Protein AF-A0A4P9ZN05-F1 (afdb_monomer_lite)

Sequence (310 aa):
MSIPVISGIVEKDIRKGYYGGVVQVVQHKINDGYYYDMNSQYPKAMLNDMPTGKPIFTTETNLDNIFGFVYAHITAPDDNILKVPILPYRNDNDTTISQPRAEENNDSAQRLIAKLILNSLYGKMGQNNIDDYTKIIGIDQLNEPSMKIHDTDILMTGDTRCLVKIESSENFDKSRSLQSSVSIAAAITGYARIAINKFKNISGNNYSVVLEKPLESKYVGKELGQMKLEYFVKEGIFIKPKLYYINNGDGMEIIKAKGVGKNGLTYNDFIKLLNGESVDIIKQMFIRNNRDGYVKTLGLEVLMNQLNLI

Radius of gyration: 23.55 Å; chains: 1; bounding box: 64×46×58 Å

Organism: NCBI:txid215637

Secondary structure (DSSP, 8-state):
-------SHHHHHHHHT--------S-SEEEEEEEEEETTHHHHHTTS----S---------GGG--S-------PPPTTT-SS--S----TT------------SSTTHHHHHHHHHHHHHHHHT-----EEEEEEEGGGGG-TTT---GGGEEEE-SSEEEEEEE--S---TTSS----HHHHHHHHHHHHHHHHHHHT-TT--SSSEESSPPPGGGBSSSTT-EEEEEEEEEEEEEETTEEEEE-SSS-EEEEETTT-TTS--HHHHHHHHTT--EEEEEEEEEE-TTTS-EEEEEEEEEE-SSS--

pLDDT: mean 73.26, std 16.12, range [26.55, 93.69]

Structure (mmCIF, N/CA/C/O backbone):
data_AF-A0A4P9ZN05-F1
#
_entry.id   AF-A0A4P9ZN05-F1
#
loop_
_atom_site.group_PDB
_atom_site.id
_atom_site.type_symbol
_atom_site.label_atom_id
_atom_site.label_alt_id
_atom_site.label_comp_id
_atom_site.label_asym_id
_atom_site.label_entity_id
_atom_site.label_seq_id
_atom_site.pdbx_PDB_ins_code
_atom_site.Cartn_x
_atom_site.Cartn_y
_atom_site.Cartn_z
_atom_site.occupancy
_atom_site.B_iso_or_equiv
_atom_site.auth_seq_id
_atom_site.auth_comp_id
_atom_site.auth_asym_id
_atom_site.auth_atom_id
_atom_site.pdbx_PDB_model_num
ATOM 1 N N . MET A 1 1 ? 16.226 -21.395 -15.892 1.00 51.78 1 MET A N 1
ATOM 2 C CA . MET A 1 1 ? 15.404 -20.505 -16.741 1.00 51.78 1 MET A CA 1
ATOM 3 C C . MET A 1 1 ? 15.948 -19.090 -16.579 1.00 51.78 1 MET A C 1
ATOM 5 O O . MET A 1 1 ? 16.157 -18.688 -15.445 1.00 51.78 1 MET A O 1
ATOM 9 N N . SER A 1 2 ? 16.280 -18.395 -17.670 1.00 65.12 2 SER A N 1
ATOM 10 C CA . SER A 1 2 ? 16.802 -17.015 -17.629 1.00 65.12 2 SER A CA 1
ATOM 11 C C . SER A 1 2 ? 15.635 -16.038 -17.767 1.00 65.12 2 SER A C 1
ATOM 13 O O . SER A 1 2 ? 14.782 -16.255 -18.630 1.00 65.12 2 SER A O 1
ATOM 15 N N . ILE A 1 3 ? 15.569 -14.999 -16.930 1.00 73.12 3 ILE A N 1
ATOM 16 C CA . ILE A 1 3 ? 14.522 -13.975 -17.024 1.00 73.12 3 ILE A CA 1
ATOM 17 C C . ILE A 1 3 ? 14.967 -12.972 -18.096 1.00 73.12 3 ILE A C 1
ATOM 19 O O . ILE A 1 3 ? 15.992 -12.310 -17.923 1.00 73.12 3 ILE A O 1
ATOM 23 N N . PRO A 1 4 ? 14.253 -12.852 -19.229 1.00 73.44 4 PRO A N 1
ATOM 24 C CA . PRO A 1 4 ? 14.669 -11.936 -20.277 1.00 73.44 4 PRO A CA 1
ATOM 25 C C . PRO A 1 4 ? 14.495 -10.488 -19.817 1.00 73.44 4 PRO A C 1
ATOM 27 O O . PRO A 1 4 ? 13.466 -10.122 -19.252 1.00 73.44 4 PRO A O 1
ATOM 30 N N . VAL A 1 5 ? 15.487 -9.650 -20.115 1.00 75.94 5 VAL A N 1
ATOM 31 C CA . VAL A 1 5 ? 15.383 -8.203 -19.912 1.00 75.94 5 VAL A CA 1
ATOM 32 C C . VAL A 1 5 ? 14.486 -7.628 -21.008 1.00 75.94 5 VAL A C 1
ATOM 34 O O . VAL A 1 5 ? 14.844 -7.637 -22.187 1.00 75.94 5 VAL A O 1
ATOM 37 N N . ILE A 1 6 ? 13.306 -7.144 -20.623 1.00 78.19 6 ILE A N 1
ATOM 38 C CA . ILE A 1 6 ? 12.369 -6.460 -21.524 1.00 78.19 6 ILE A CA 1
ATOM 39 C C . ILE A 1 6 ? 12.789 -4.988 -21.597 1.00 78.19 6 ILE A C 1
ATOM 41 O O . ILE A 1 6 ? 13.120 -4.383 -20.581 1.00 78.19 6 ILE A O 1
ATOM 45 N N . SER A 1 7 ? 12.816 -4.400 -22.794 1.00 77.44 7 SER A N 1
ATOM 46 C CA . SER A 1 7 ? 13.154 -2.981 -22.964 1.00 77.44 7 SER A CA 1
ATOM 47 C C . SER A 1 7 ? 12.420 -2.346 -24.146 1.00 77.44 7 SER A C 1
ATOM 49 O O . SER A 1 7 ? 11.759 -3.041 -24.917 1.00 77.44 7 SER A O 1
ATOM 51 N N . GLY A 1 8 ? 12.520 -1.022 -24.281 1.00 79.19 8 GLY A N 1
ATOM 52 C CA . GLY A 1 8 ? 11.874 -0.276 -25.361 1.00 79.19 8 GLY A CA 1
ATOM 53 C C . GLY A 1 8 ? 10.386 -0.036 -25.104 1.00 79.19 8 GLY A C 1
ATOM 54 O O . GLY A 1 8 ? 9.962 0.109 -23.961 1.00 79.19 8 GLY A O 1
ATOM 55 N N . ILE A 1 9 ? 9.596 0.031 -26.178 1.00 82.31 9 ILE A N 1
ATOM 56 C CA . ILE A 1 9 ? 8.168 0.385 -26.112 1.00 82.31 9 ILE A CA 1
ATOM 57 C C . ILE A 1 9 ? 7.354 -0.596 -25.259 1.00 82.31 9 ILE A C 1
ATOM 59 O O . ILE A 1 9 ? 6.536 -0.177 -24.451 1.00 82.31 9 ILE A O 1
ATOM 63 N N . VAL A 1 10 ? 7.664 -1.891 -25.360 1.00 84.38 10 VAL A N 1
ATOM 64 C CA . VAL A 1 10 ? 6.980 -2.962 -24.625 1.00 84.38 10 VAL A CA 1
ATOM 65 C C . VAL A 1 10 ? 7.149 -2.802 -23.118 1.00 84.38 10 VAL A C 1
ATOM 67 O O . VAL A 1 10 ? 6.201 -2.931 -22.354 1.00 84.38 10 VAL A O 1
ATOM 70 N N . GLU A 1 11 ? 8.373 -2.508 -22.686 1.00 84.44 11 GLU A N 1
ATOM 71 C CA . GLU A 1 11 ? 8.690 -2.278 -21.279 1.00 84.44 11 GLU A CA 1
ATOM 72 C C . GLU A 1 11 ? 7.938 -1.054 -20.748 1.00 84.44 11 GLU A C 1
ATOM 74 O O . GLU A 1 11 ? 7.296 -1.141 -19.701 1.00 84.44 11 GLU A O 1
ATOM 79 N N . LYS A 1 12 ? 7.945 0.044 -21.518 1.00 82.94 12 LYS A N 1
ATOM 80 C CA . LYS A 1 12 ? 7.224 1.277 -21.182 1.00 82.94 12 LYS A CA 1
ATOM 81 C C . LYS A 1 12 ? 5.722 1.036 -21.057 1.00 82.94 12 LYS A C 1
ATOM 83 O O . LYS A 1 12 ? 5.103 1.557 -20.134 1.00 82.94 12 LYS A O 1
ATOM 88 N N . ASP A 1 13 ? 5.141 0.236 -21.946 1.00 84.69 13 ASP A N 1
ATOM 89 C CA . ASP A 1 13 ? 3.719 -0.103 -21.912 1.00 84.69 13 ASP A CA 1
ATOM 90 C C . ASP A 1 13 ? 3.358 -0.957 -20.694 1.00 84.69 13 ASP A C 1
ATOM 92 O O . ASP A 1 13 ? 2.419 -0.629 -19.971 1.00 84.69 13 ASP A O 1
ATOM 96 N N . ILE A 1 14 ? 4.148 -1.989 -20.383 1.00 86.50 14 ILE A N 1
ATOM 97 C CA . ILE A 1 14 ? 3.942 -2.806 -19.176 1.00 86.50 14 ILE A CA 1
ATOM 98 C C . ILE A 1 14 ? 4.098 -1.952 -17.910 1.00 86.50 14 ILE A C 1
ATOM 100 O O . ILE A 1 14 ? 3.323 -2.086 -16.960 1.00 86.50 14 ILE A O 1
ATOM 104 N N . ARG A 1 15 ? 5.057 -1.019 -17.900 1.00 85.25 15 ARG A N 1
ATOM 105 C CA . ARG A 1 15 ? 5.295 -0.104 -16.776 1.00 85.25 15 ARG A CA 1
ATOM 106 C C . ARG A 1 15 ? 4.115 0.831 -16.502 1.00 85.25 15 ARG A C 1
ATOM 108 O O . ARG A 1 15 ? 3.901 1.185 -15.341 1.00 85.25 15 ARG A O 1
ATOM 115 N N . LYS A 1 16 ? 3.298 1.175 -17.506 1.00 81.38 16 LYS A N 1
ATOM 116 C CA . LYS A 1 16 ? 2.038 1.914 -17.281 1.00 81.38 16 LYS A CA 1
ATOM 117 C C . LYS A 1 16 ? 1.096 1.139 -16.356 1.00 81.38 16 LYS A C 1
ATOM 119 O O . LYS A 1 16 ? 0.474 1.747 -15.495 1.00 81.38 16 LYS A O 1
ATOM 124 N N . GLY A 1 17 ? 1.066 -0.190 -16.474 1.00 79.19 17 GLY A N 1
ATOM 125 C CA . GLY A 1 17 ? 0.315 -1.095 -15.598 1.00 79.19 17 GLY A CA 1
ATOM 126 C C . GLY A 1 17 ? 1.000 -1.422 -14.263 1.00 79.19 17 GLY A C 1
ATOM 127 O O . GLY A 1 17 ? 0.407 -2.086 -13.409 1.00 79.19 17 GLY A O 1
ATOM 128 N N . TYR A 1 18 ? 2.245 -0.980 -14.049 1.00 85.19 18 TYR A N 1
ATOM 129 C CA . TYR A 1 18 ? 2.964 -1.228 -12.804 1.00 85.19 18 TYR A CA 1
ATOM 130 C C . TYR A 1 18 ? 2.577 -0.209 -11.730 1.00 85.19 18 TYR A C 1
ATOM 132 O O . TYR A 1 18 ? 3.084 0.915 -11.686 1.00 85.19 18 TYR A O 1
ATOM 140 N N . TYR A 1 19 ? 1.710 -0.642 -10.817 1.00 78.19 19 TYR A N 1
ATOM 141 C CA . TYR A 1 19 ? 1.290 0.119 -9.640 1.00 78.19 19 TYR A CA 1
ATOM 142 C C . TYR A 1 19 ? 1.737 -0.565 -8.349 1.00 78.19 19 TYR A C 1
ATOM 144 O O . TYR A 1 19 ? 1.856 -1.789 -8.295 1.00 78.19 19 TYR A O 1
ATOM 152 N N . GLY A 1 20 ? 1.936 0.217 -7.289 1.00 75.75 20 GLY A N 1
ATOM 153 C CA . GLY A 1 20 ? 2.201 -0.302 -5.947 1.00 75.75 20 GLY A CA 1
ATOM 154 C C . GLY A 1 20 ? 0.950 -0.845 -5.244 1.00 75.75 20 GLY A C 1
ATOM 155 O O . GLY A 1 20 ? -0.089 -1.111 -5.857 1.00 75.75 20 GLY A O 1
ATOM 156 N N . GLY A 1 21 ? 1.046 -1.006 -3.924 1.00 71.19 21 GLY A N 1
ATOM 157 C CA . GLY A 1 21 ? -0.121 -1.263 -3.082 1.00 71.19 21 GLY A CA 1
ATOM 158 C C . GLY A 1 21 ? -1.084 -0.070 -3.076 1.00 71.19 21 GLY A C 1
ATOM 159 O O . GLY A 1 21 ? -0.651 1.078 -3.107 1.00 71.19 21 GLY A O 1
ATOM 160 N N . VAL A 1 22 ? -2.388 -0.345 -3.015 1.00 67.12 22 VAL A N 1
ATOM 161 C CA . VAL A 1 22 ? -3.433 0.686 -2.911 1.00 67.12 22 VAL A CA 1
ATOM 162 C C . VAL A 1 22 ? -3.836 0.841 -1.451 1.00 67.12 22 VAL A C 1
ATOM 164 O O . VAL A 1 22 ? -4.342 -0.099 -0.824 1.00 6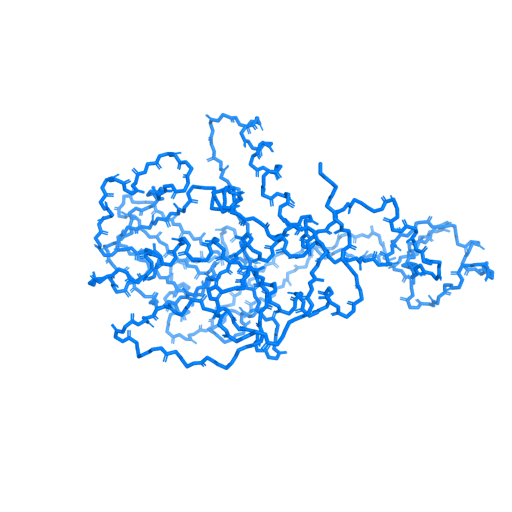7.12 22 VAL A O 1
ATOM 167 N N . VAL A 1 23 ? -3.622 2.041 -0.916 1.00 66.56 23 VAL A N 1
ATOM 168 C CA . VAL A 1 23 ? -4.063 2.431 0.424 1.00 66.56 23 VAL A CA 1
ATOM 169 C C . VAL A 1 23 ? -4.998 3.620 0.277 1.00 66.56 2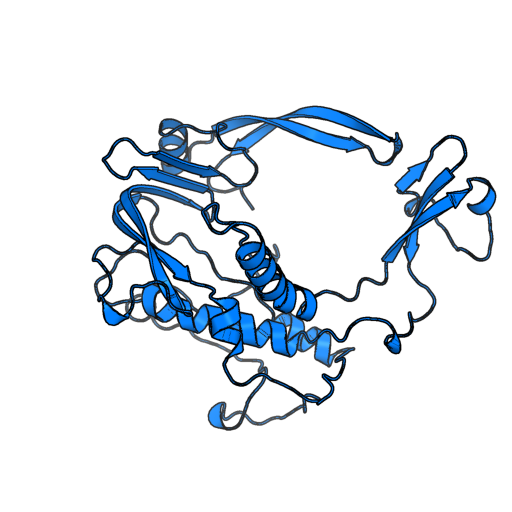3 VAL A C 1
ATOM 171 O O . VAL A 1 23 ? -4.587 4.668 -0.205 1.00 66.56 23 VAL A O 1
ATOM 174 N N . GLN A 1 24 ? -6.241 3.444 0.711 1.00 65.25 24 GLN A N 1
ATOM 175 C CA . GLN A 1 24 ? -7.275 4.469 0.685 1.00 65.25 24 GLN A CA 1
ATOM 176 C C . GLN A 1 24 ? -7.928 4.534 2.062 1.00 65.25 24 GLN A C 1
ATOM 178 O O . GLN A 1 24 ? -8.166 3.499 2.694 1.00 65.25 24 GLN A O 1
ATOM 183 N N . VAL A 1 25 ? -8.201 5.754 2.517 1.00 67.94 25 VAL A N 1
ATOM 184 C CA . VAL A 1 25 ? -9.042 5.998 3.687 1.00 67.94 25 VAL A CA 1
ATOM 185 C C . VAL A 1 25 ? -10.471 6.116 3.182 1.00 67.94 25 VAL A C 1
ATOM 187 O O . VAL A 1 25 ? -10.774 7.006 2.400 1.00 67.94 25 VAL A O 1
ATOM 190 N N . VAL A 1 26 ? -11.306 5.156 3.571 1.00 64.56 26 VAL A N 1
ATOM 191 C CA . VAL A 1 26 ? -12.734 5.112 3.206 1.00 64.56 26 VAL A CA 1
ATOM 192 C C . VAL A 1 26 ? -13.590 5.675 4.336 1.00 64.56 26 VAL A C 1
ATOM 194 O O . VAL A 1 26 ? -14.647 6.238 4.094 1.00 64.56 26 VAL A O 1
ATOM 197 N N . GLN A 1 27 ? -13.106 5.552 5.573 1.00 73.00 27 GLN A N 1
ATOM 198 C CA . GLN A 1 27 ? -13.762 6.067 6.760 1.00 73.00 27 GLN A CA 1
ATOM 199 C C . GLN A 1 27 ? -12.749 6.814 7.622 1.00 73.00 27 GLN A C 1
ATOM 201 O O . GLN A 1 27 ? -11.673 6.287 7.910 1.00 73.00 27 GLN A O 1
ATOM 206 N N . HIS A 1 28 ? -13.121 8.018 8.057 1.00 80.56 28 HIS A N 1
ATOM 207 C CA . HIS A 1 28 ? -12.246 8.890 8.836 1.00 80.56 28 HIS A CA 1
ATOM 208 C C . HIS A 1 28 ? -12.328 8.677 10.349 1.00 80.56 28 HIS A C 1
ATOM 210 O O . HIS A 1 28 ? -11.356 8.957 11.046 1.00 80.56 28 HIS A O 1
ATOM 216 N N . LYS A 1 29 ? -13.449 8.157 10.862 1.00 86.81 29 LYS A N 1
ATOM 217 C CA . LYS A 1 29 ? -13.614 7.817 12.279 1.00 86.81 29 LYS A CA 1
ATOM 218 C C . LYS A 1 29 ? -14.146 6.402 12.442 1.00 86.81 29 LYS A C 1
ATOM 220 O O . LYS A 1 29 ? -15.110 6.027 11.777 1.00 86.81 29 LYS A O 1
ATOM 225 N N . ILE A 1 30 ? -13.510 5.647 13.329 1.00 87.19 30 ILE A N 1
ATOM 226 C CA . ILE A 1 30 ? -13.850 4.263 13.648 1.00 87.19 30 ILE A CA 1
ATOM 227 C C . ILE A 1 30 ? -13.905 4.121 15.165 1.00 87.19 30 ILE A C 1
ATOM 229 O O . ILE A 1 30 ? -12.992 4.572 15.851 1.00 87.19 30 ILE A O 1
ATOM 233 N N . ASN A 1 31 ? -14.951 3.472 15.668 1.00 88.44 31 ASN A N 1
ATOM 234 C CA . ASN A 1 31 ? -15.049 3.056 17.063 1.00 88.44 31 ASN A CA 1
ATOM 235 C C . ASN A 1 31 ? -15.220 1.538 17.092 1.00 88.44 31 ASN A C 1
ATOM 237 O O . ASN A 1 31 ? -15.947 1.011 16.251 1.00 88.44 31 ASN A O 1
ATOM 241 N N . ASP A 1 32 ? -14.564 0.876 18.043 1.00 90.38 32 ASP A N 1
ATOM 242 C CA . ASP A 1 32 ? -14.639 -0.575 18.256 1.00 90.38 32 ASP A CA 1
ATOM 243 C C . ASP A 1 32 ? -14.406 -1.399 16.972 1.00 90.38 32 ASP A C 1
ATOM 245 O O . ASP A 1 32 ? -15.326 -1.935 16.358 1.00 90.38 32 ASP A O 1
ATOM 249 N N . GLY A 1 33 ? -13.142 -1.505 16.558 1.00 89.81 33 GLY A N 1
ATOM 250 C CA . GLY A 1 33 ? -12.746 -2.250 15.367 1.00 89.81 33 GLY A CA 1
ATOM 251 C C . GLY A 1 33 ? -11.467 -3.067 15.528 1.00 89.81 33 GLY A C 1
ATOM 252 O O . GLY A 1 33 ? -10.736 -2.969 16.511 1.00 89.81 33 GLY A O 1
ATOM 253 N N . TYR A 1 34 ? -11.173 -3.873 14.515 1.00 89.69 34 TYR A N 1
ATOM 254 C CA . TYR A 1 34 ? -10.043 -4.796 14.480 1.00 89.69 34 TYR A CA 1
ATOM 255 C C . TYR A 1 34 ? -9.124 -4.436 13.314 1.00 89.69 34 TYR A C 1
ATOM 257 O O . TYR A 1 34 ? -9.499 -4.590 12.152 1.00 89.69 34 TYR A O 1
ATOM 265 N N . TYR A 1 35 ? -7.926 -3.928 13.601 1.00 88.19 35 TYR A N 1
ATOM 266 C CA . TYR A 1 35 ? -6.954 -3.561 12.573 1.00 88.19 35 TYR A CA 1
ATOM 267 C C . TYR A 1 35 ? -6.073 -4.757 12.226 1.00 88.19 35 TYR A C 1
ATOM 269 O O . TYR A 1 35 ? -5.328 -5.251 13.076 1.00 88.19 35 TYR A O 1
ATOM 277 N N . TYR A 1 36 ? -6.139 -5.198 10.971 1.00 87.62 36 TYR A N 1
ATOM 278 C CA . TYR A 1 36 ? -5.348 -6.321 10.482 1.00 87.62 36 TYR A CA 1
ATOM 279 C C . TYR A 1 36 ? -4.295 -5.883 9.463 1.00 87.62 36 TYR A C 1
ATOM 281 O O . TYR A 1 36 ? -4.532 -4.992 8.646 1.00 87.62 36 TYR A O 1
ATOM 289 N N . ASP A 1 37 ? -3.158 -6.575 9.465 1.00 85.31 37 ASP A N 1
ATOM 290 C CA . ASP A 1 37 ? -2.160 -6.521 8.395 1.00 85.31 37 ASP A CA 1
ATOM 291 C C . ASP A 1 37 ? -1.920 -7.921 7.817 1.00 85.31 37 ASP A C 1
ATOM 293 O O . ASP A 1 37 ? -2.096 -8.928 8.501 1.00 85.31 37 ASP A O 1
ATOM 297 N N . MET A 1 38 ? -1.546 -8.011 6.543 1.00 86.31 38 MET A N 1
ATOM 298 C CA . MET A 1 38 ? -1.304 -9.303 5.900 1.00 86.31 38 MET A CA 1
ATOM 299 C C . MET A 1 38 ? 0.158 -9.718 6.060 1.00 86.31 38 MET A C 1
ATOM 301 O O . MET A 1 38 ? 1.073 -9.020 5.615 1.00 86.31 38 MET A O 1
ATOM 305 N N . ASN A 1 39 ? 0.386 -10.913 6.603 1.00 84.38 39 ASN A N 1
ATOM 306 C CA . ASN A 1 39 ? 1.730 -11.454 6.762 1.00 84.38 39 ASN A CA 1
ATOM 307 C C . ASN A 1 39 ? 2.389 -11.688 5.399 1.00 84.38 39 ASN A C 1
ATOM 309 O O . ASN A 1 39 ? 2.001 -12.592 4.656 1.00 84.38 39 ASN A O 1
ATOM 313 N N . SER A 1 40 ? 3.438 -10.914 5.103 1.00 80.94 40 SER A N 1
ATOM 314 C CA . SER A 1 40 ? 4.291 -11.100 3.922 1.00 80.94 40 SER A CA 1
ATOM 315 C C . SER A 1 40 ? 3.485 -11.185 2.615 1.00 80.94 40 SER A C 1
ATOM 317 O O . SER A 1 40 ? 3.619 -12.125 1.830 1.00 80.94 40 SER A O 1
ATOM 319 N N . GLN A 1 41 ? 2.660 -10.164 2.373 1.00 85.94 41 GLN A N 1
ATOM 320 C CA . GLN A 1 41 ? 1.774 -10.055 1.211 1.00 85.94 41 GLN A CA 1
ATOM 321 C C . GLN A 1 41 ? 2.480 -10.286 -0.142 1.00 85.94 41 GLN A C 1
ATOM 323 O O . GLN A 1 41 ? 2.003 -11.084 -0.948 1.00 85.94 41 GLN A O 1
ATOM 328 N N . TYR A 1 42 ? 3.613 -9.622 -0.409 1.00 87.12 42 TYR A N 1
ATOM 329 C CA . TYR A 1 42 ? 4.322 -9.789 -1.687 1.00 87.12 42 TYR A CA 1
ATOM 330 C C . TYR A 1 42 ? 4.959 -11.178 -1.842 1.00 87.12 42 TYR A C 1
ATOM 332 O O . TYR A 1 42 ? 4.785 -11.779 -2.899 1.00 87.12 42 TYR A O 1
ATOM 340 N N . PRO A 1 43 ? 5.609 -11.758 -0.815 1.00 86.94 43 PRO A N 1
ATOM 341 C CA . PRO A 1 43 ? 6.050 -13.152 -0.886 1.00 86.94 43 PRO A CA 1
ATOM 342 C C . PRO A 1 43 ? 4.915 -14.151 -1.112 1.00 86.94 43 PRO A C 1
ATOM 344 O O . PRO A 1 43 ? 5.087 -15.096 -1.873 1.00 86.94 43 PRO A O 1
ATOM 347 N N . LYS A 1 44 ? 3.731 -13.933 -0.521 1.00 89.50 44 LYS A N 1
ATOM 348 C CA . LYS A 1 44 ? 2.553 -14.760 -0.823 1.00 89.50 44 LYS A CA 1
ATOM 349 C C . LYS A 1 44 ? 2.147 -14.629 -2.292 1.00 89.50 44 LYS A C 1
ATOM 351 O O . LYS A 1 44 ? 1.822 -15.630 -2.921 1.00 89.50 44 LYS A O 1
ATOM 356 N N . ALA A 1 45 ? 2.177 -13.411 -2.832 1.00 90.12 45 ALA A N 1
ATOM 357 C CA . ALA A 1 45 ? 1.872 -13.142 -4.233 1.00 90.12 45 ALA A CA 1
ATOM 358 C C . ALA A 1 45 ? 2.859 -13.824 -5.196 1.00 90.12 45 ALA A C 1
ATOM 360 O O . ALA A 1 45 ? 2.426 -14.319 -6.232 1.00 90.12 45 ALA A O 1
ATOM 361 N N . MET A 1 46 ? 4.142 -13.918 -4.832 1.00 89.62 46 MET A N 1
ATOM 362 C CA . MET A 1 46 ? 5.185 -14.590 -5.622 1.00 89.62 46 MET A CA 1
ATOM 363 C C . MET A 1 46 ? 4.954 -16.096 -5.832 1.00 89.62 46 MET A C 1
ATOM 365 O O . MET A 1 46 ? 5.615 -16.679 -6.682 1.00 89.62 46 MET A O 1
ATOM 369 N N . LEU A 1 47 ? 4.045 -16.726 -5.077 1.00 91.06 47 LEU A N 1
ATOM 370 C CA . LEU A 1 47 ? 3.698 -18.144 -5.242 1.00 91.06 47 LEU A CA 1
ATOM 371 C C . LEU A 1 47 ? 2.703 -18.409 -6.384 1.00 91.06 47 LEU A C 1
ATOM 373 O O . LEU A 1 47 ? 2.422 -19.569 -6.668 1.00 91.06 47 LEU A O 1
ATOM 377 N N . ASN A 1 48 ? 2.133 -17.363 -6.987 1.00 92.75 48 ASN A N 1
ATOM 378 C CA . ASN A 1 48 ? 1.271 -17.502 -8.162 1.00 92.75 48 ASN A CA 1
ATOM 379 C C . ASN A 1 48 ? 2.116 -17.633 -9.432 1.00 92.75 48 ASN A C 1
ATOM 381 O O . ASN A 1 48 ? 3.306 -17.307 -9.432 1.00 92.75 48 ASN A O 1
AT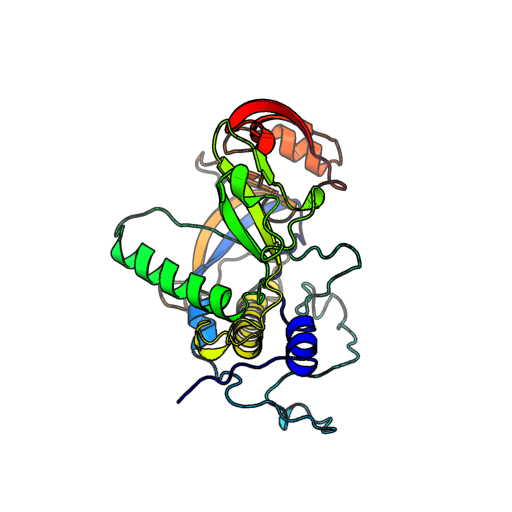OM 385 N N . ASP A 1 49 ? 1.470 -18.034 -10.525 1.00 92.56 49 ASP A N 1
ATOM 386 C CA . ASP A 1 49 ? 2.079 -17.990 -11.849 1.00 92.56 49 ASP A CA 1
ATOM 387 C C . ASP A 1 49 ? 2.589 -16.578 -12.152 1.00 92.56 49 ASP A C 1
ATOM 389 O O . ASP A 1 49 ? 1.961 -15.575 -11.812 1.00 92.56 49 ASP A O 1
ATOM 393 N N . MET A 1 50 ? 3.765 -16.488 -12.770 1.00 90.50 50 MET A N 1
ATOM 394 C CA . MET A 1 50 ? 4.417 -15.216 -13.077 1.00 90.50 50 MET A CA 1
ATOM 395 C C . MET A 1 50 ? 4.601 -15.074 -14.585 1.00 90.50 50 MET A C 1
ATOM 397 O O . MET A 1 50 ? 4.993 -16.046 -15.238 1.00 90.50 50 MET A O 1
ATOM 401 N N . PRO A 1 51 ? 4.390 -13.873 -15.155 1.00 88.75 51 PRO A N 1
ATOM 402 C CA . PRO A 1 51 ? 4.655 -13.629 -16.563 1.00 88.75 51 PRO A CA 1
ATOM 403 C C . PRO A 1 51 ? 6.168 -13.682 -16.795 1.00 88.75 51 PRO A C 1
ATOM 405 O O . PRO A 1 51 ? 6.908 -12.738 -16.503 1.00 88.75 51 PRO A O 1
ATOM 408 N N . THR A 1 52 ? 6.628 -14.825 -17.290 1.00 84.31 52 THR A N 1
ATOM 409 C CA . THR A 1 52 ? 8.021 -15.070 -17.669 1.00 84.31 52 THR A CA 1
ATOM 410 C C . THR A 1 52 ? 8.136 -15.181 -19.187 1.00 84.31 52 THR A C 1
ATOM 412 O O . THR A 1 52 ? 7.148 -15.375 -19.891 1.00 84.31 52 THR A O 1
ATOM 415 N N . GLY A 1 53 ? 9.353 -15.039 -19.713 1.00 83.81 53 GLY A N 1
ATOM 416 C CA . GLY A 1 53 ? 9.589 -15.079 -21.156 1.00 83.81 53 GLY A CA 1
ATOM 417 C C . GLY A 1 53 ? 9.394 -13.729 -21.851 1.00 83.81 53 GLY A C 1
ATOM 418 O O . GLY A 1 53 ? 9.274 -12.681 -21.213 1.00 83.81 53 GLY A O 1
ATOM 419 N N . LYS A 1 54 ? 9.469 -13.747 -23.186 1.00 84.12 54 LYS A N 1
ATOM 420 C CA . LYS A 1 54 ? 9.306 -12.545 -24.010 1.00 84.12 54 LYS A CA 1
ATOM 421 C C . LYS A 1 54 ? 7.811 -12.320 -24.272 1.00 84.12 54 LYS A C 1
ATOM 423 O O . LYS A 1 54 ? 7.173 -13.238 -24.781 1.00 84.12 54 LYS A O 1
ATOM 428 N N . PRO A 1 55 ? 7.259 -11.138 -23.956 1.00 87.44 55 PRO A N 1
ATOM 429 C CA . PRO A 1 55 ? 5.862 -10.825 -24.246 1.00 87.44 55 PRO A CA 1
ATOM 430 C C . PRO A 1 55 ? 5.601 -10.818 -25.757 1.00 87.44 55 PRO A C 1
ATOM 432 O O . PRO A 1 55 ? 6.462 -10.418 -26.544 1.00 87.44 55 PRO A O 1
ATOM 435 N N . ILE A 1 56 ? 4.399 -11.241 -26.141 1.00 89.31 56 ILE A N 1
ATOM 436 C CA . ILE A 1 56 ? 3.920 -11.272 -27.525 1.00 89.31 56 ILE A CA 1
ATOM 437 C C . ILE A 1 56 ? 2.709 -10.347 -27.607 1.00 89.31 56 ILE A C 1
ATOM 439 O O . ILE A 1 56 ? 1.801 -10.441 -26.782 1.00 89.31 56 ILE A O 1
ATOM 443 N N . PHE A 1 57 ? 2.698 -9.450 -28.591 1.00 90.19 57 PHE A N 1
ATOM 444 C CA . PHE A 1 57 ? 1.518 -8.639 -28.870 1.00 90.19 57 PHE A CA 1
ATOM 445 C C . PHE A 1 57 ? 0.419 -9.515 -29.463 1.00 90.19 57 PHE A C 1
ATOM 447 O O . PHE A 1 57 ? 0.665 -10.297 -30.379 1.00 90.19 57 PHE A O 1
ATOM 454 N N . THR A 1 58 ? -0.793 -9.355 -28.952 1.00 89.69 58 THR A N 1
ATOM 455 C CA . THR A 1 58 ? -1.975 -10.071 -29.422 1.00 89.69 58 THR A CA 1
ATOM 456 C C . THR A 1 58 ? -3.143 -9.104 -29.550 1.00 89.69 58 THR A C 1
ATOM 458 O O . THR A 1 58 ? -3.212 -8.104 -28.837 1.00 89.69 58 THR A O 1
ATOM 461 N N . THR A 1 59 ? -4.050 -9.408 -30.473 1.00 91.88 59 THR A N 1
ATOM 462 C CA . THR A 1 59 ? -5.360 -8.756 -30.606 1.00 91.88 59 THR A CA 1
ATOM 463 C C . THR A 1 59 ? -6.474 -9.590 -29.977 1.00 91.88 59 THR A C 1
ATOM 465 O O . THR A 1 59 ? -7.645 -9.285 -30.183 1.00 91.88 59 THR A O 1
ATOM 468 N N . GLU A 1 60 ? -6.126 -10.670 -29.271 1.00 93.69 60 GLU A N 1
ATOM 469 C CA . GLU A 1 60 ? -7.073 -11.453 -28.480 1.00 93.69 60 GLU A CA 1
ATOM 470 C C . GLU A 1 60 ? -7.794 -10.537 -27.487 1.00 93.69 60 GLU A C 1
ATOM 472 O O . GLU A 1 60 ? -7.185 -9.677 -26.848 1.00 93.69 60 GLU A O 1
ATOM 477 N N . THR A 1 61 ? -9.104 -10.713 -27.384 1.00 90.44 61 THR A N 1
ATOM 478 C CA . THR A 1 61 ? -9.979 -9.929 -26.507 1.00 90.44 61 THR A CA 1
ATOM 479 C C . THR A 1 61 ? -10.574 -10.782 -25.396 1.00 90.44 61 THR A C 1
ATOM 481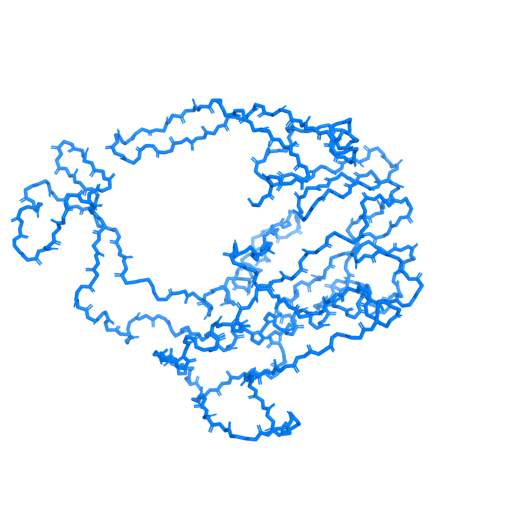 O O . THR A 1 61 ? -11.026 -10.237 -24.387 1.00 90.44 61 THR A O 1
ATOM 484 N N . ASN A 1 62 ? -10.540 -12.110 -25.532 1.00 91.12 62 ASN A N 1
ATOM 485 C CA . ASN A 1 62 ? -10.915 -13.020 -24.469 1.00 91.12 62 ASN A CA 1
ATOM 486 C C . ASN A 1 62 ? -9.812 -13.080 -23.400 1.00 91.12 62 ASN A C 1
ATOM 488 O O . ASN A 1 62 ? -8.733 -13.628 -23.624 1.00 91.12 62 ASN A O 1
ATOM 492 N N . LEU A 1 63 ? -10.107 -12.538 -22.216 1.00 87.94 63 LEU A N 1
ATOM 493 C CA . LEU A 1 63 ? -9.169 -12.480 -21.095 1.00 87.94 63 LEU A CA 1
ATOM 494 C C . LEU A 1 63 ? -8.764 -13.865 -20.573 1.00 87.94 63 LEU A C 1
ATOM 496 O O . LEU A 1 63 ? -7.645 -14.003 -20.089 1.00 87.94 63 LEU A O 1
ATOM 500 N N . ASP A 1 64 ? -9.610 -14.890 -20.720 1.00 91.38 64 ASP A N 1
ATOM 501 C CA . ASP A 1 64 ? -9.288 -16.259 -20.286 1.00 91.38 64 ASP A CA 1
ATOM 502 C C . ASP A 1 64 ? -8.150 -16.878 -21.115 1.00 91.38 64 ASP A C 1
ATOM 504 O O . ASP A 1 64 ? -7.446 -17.776 -20.654 1.00 91.38 64 ASP A O 1
ATOM 508 N N . ASN A 1 65 ? -7.925 -16.359 -22.326 1.00 91.12 65 ASN A N 1
ATOM 509 C CA . ASN A 1 65 ? -6.838 -16.770 -23.212 1.00 91.12 65 ASN A CA 1
ATOM 510 C C . ASN A 1 65 ? -5.551 -15.953 -22.990 1.00 91.12 65 ASN A C 1
ATOM 512 O O . ASN A 1 65 ? -4.544 -16.196 -23.659 1.00 91.12 65 ASN A O 1
ATOM 516 N N . ILE A 1 66 ? -5.569 -14.961 -22.090 1.00 89.88 66 ILE A N 1
ATOM 517 C CA . ILE A 1 66 ? -4.477 -14.001 -21.915 1.00 89.88 66 ILE A CA 1
ATOM 518 C C . ILE A 1 66 ? -3.903 -14.103 -20.508 1.00 89.88 66 ILE A C 1
ATOM 520 O O . ILE A 1 66 ? -4.542 -13.777 -19.513 1.00 89.88 66 ILE A O 1
ATOM 524 N N . PHE A 1 67 ? -2.614 -14.423 -20.440 1.00 90.00 67 PHE A N 1
ATOM 525 C CA . PHE A 1 67 ? -1.823 -14.248 -19.231 1.00 90.00 67 PHE A CA 1
ATOM 526 C C . PHE A 1 67 ? -0.793 -13.134 -19.437 1.00 90.00 67 PHE A C 1
ATOM 528 O O . PHE A 1 67 ? 0.312 -13.363 -19.932 1.00 90.00 67 PHE A O 1
ATOM 535 N N . GLY A 1 68 ? -1.174 -11.896 -19.114 1.00 87.56 68 GLY A N 1
ATOM 536 C CA . GLY A 1 68 ? -0.331 -10.735 -19.386 1.00 87.56 68 GLY A CA 1
ATOM 537 C C . GLY A 1 68 ? -0.991 -9.391 -19.095 1.00 87.56 68 GLY A C 1
ATOM 538 O O . GLY A 1 68 ? -1.748 -9.240 -18.139 1.00 87.56 68 GLY A O 1
ATOM 539 N N . PHE A 1 69 ? -0.657 -8.399 -19.918 1.00 87.44 69 PHE A N 1
ATOM 540 C CA . PHE A 1 69 ? -1.086 -7.011 -19.767 1.00 87.44 69 PHE A CA 1
ATOM 541 C C . PHE A 1 69 ? -1.991 -6.631 -20.928 1.00 87.44 69 PHE A C 1
ATOM 543 O O . PHE A 1 69 ? -1.665 -6.917 -22.079 1.00 87.44 69 PHE A O 1
ATOM 550 N N . VAL A 1 70 ? -3.098 -5.962 -20.622 1.00 88.94 70 VAL A N 1
ATOM 551 C CA . VAL A 1 70 ? -4.067 -5.505 -21.618 1.00 88.94 70 VAL A CA 1
ATOM 552 C C . VAL A 1 70 ? -4.422 -4.049 -21.375 1.00 88.94 70 VAL A C 1
ATOM 554 O O . VAL A 1 70 ? -4.440 -3.574 -20.237 1.00 88.94 70 VAL A O 1
ATOM 557 N N . TYR A 1 71 ? -4.737 -3.351 -22.458 1.00 83.62 71 TYR A N 1
ATOM 558 C CA . TYR A 1 71 ? -5.467 -2.096 -22.386 1.00 83.62 71 TYR A CA 1
ATOM 559 C C . TYR A 1 71 ? -6.958 -2.418 -22.365 1.00 83.62 71 TYR A C 1
ATOM 561 O O . TYR A 1 71 ? -7.433 -3.192 -23.193 1.00 83.62 71 TYR A O 1
ATOM 569 N N . ALA A 1 72 ? -7.690 -1.841 -21.416 1.00 79.31 72 ALA A N 1
ATOM 570 C CA . ALA A 1 72 ? -9.114 -2.092 -21.260 1.00 79.31 72 ALA A CA 1
ATOM 571 C C . ALA A 1 72 ? -9.855 -0.812 -20.876 1.00 79.31 72 ALA A C 1
ATOM 573 O O . ALA A 1 72 ? -9.368 -0.014 -20.073 1.00 79.31 72 ALA A O 1
ATOM 574 N N . HIS A 1 73 ? -11.059 -0.655 -21.421 1.00 77.12 73 HIS A N 1
ATOM 575 C CA . HIS A 1 73 ? -12.051 0.271 -20.891 1.00 77.12 73 HIS A CA 1
ATOM 576 C C . HIS A 1 73 ? -12.846 -0.460 -19.814 1.00 77.12 73 HIS A C 1
ATOM 578 O O . HIS A 1 73 ? -13.384 -1.537 -20.063 1.00 77.12 73 HIS A O 1
ATOM 584 N N . ILE A 1 74 ? -12.878 0.102 -18.610 1.00 75.31 74 ILE A N 1
ATOM 585 C CA . ILE A 1 74 ? -13.464 -0.548 -17.439 1.00 75.31 74 ILE A CA 1
ATOM 586 C C . ILE A 1 74 ? -14.550 0.355 -16.871 1.00 75.31 74 ILE A C 1
ATOM 588 O O . ILE A 1 74 ? -14.334 1.549 -16.670 1.00 75.31 74 ILE A O 1
ATOM 592 N N . THR A 1 75 ? -15.696 -0.242 -16.563 1.00 74.75 75 THR A N 1
ATOM 593 C CA . THR A 1 75 ? -16.760 0.387 -15.783 1.00 74.75 75 THR A CA 1
ATOM 594 C C . THR A 1 75 ? -16.782 -0.272 -14.411 1.00 74.75 75 THR A C 1
ATOM 596 O O . THR A 1 75 ? -16.889 -1.495 -14.311 1.00 74.75 75 THR A O 1
ATOM 599 N N . ALA A 1 76 ? -16.620 0.524 -13.354 1.00 72.50 76 ALA A N 1
ATOM 600 C CA . ALA A 1 76 ? -16.704 0.014 -11.992 1.00 72.50 76 ALA A CA 1
ATOM 601 C C . ALA A 1 76 ? -18.164 -0.353 -11.654 1.00 72.50 76 ALA A C 1
ATOM 603 O O . ALA A 1 76 ? -19.072 0.377 -12.060 1.00 72.50 76 ALA A O 1
ATOM 604 N N . PRO A 1 77 ? -18.403 -1.459 -10.926 1.00 75.25 77 PRO A N 1
ATOM 605 C CA . PRO A 1 77 ? -19.702 -1.729 -10.321 1.00 75.25 77 PRO A CA 1
ATOM 606 C C . PRO A 1 77 ? -20.093 -0.625 -9.331 1.00 75.25 77 PRO A C 1
ATOM 608 O O . PRO A 1 77 ? -19.231 0.104 -8.846 1.00 75.25 77 PRO A O 1
ATOM 611 N N . ASP A 1 78 ? -21.379 -0.554 -8.999 1.00 73.56 78 ASP A N 1
ATOM 612 C CA . ASP A 1 78 ? -21.904 0.360 -7.980 1.00 73.56 78 ASP A CA 1
ATOM 613 C C . ASP A 1 78 ? -21.278 0.114 -6.589 1.00 73.56 78 ASP A C 1
ATOM 615 O O . ASP A 1 78 ? -20.865 -1.009 -6.276 1.00 73.56 78 ASP A O 1
ATOM 619 N N . ASP A 1 79 ? -21.255 1.141 -5.735 1.00 69.50 79 ASP A N 1
ATOM 620 C CA . ASP A 1 79 ? -20.651 1.106 -4.393 1.00 69.50 79 ASP A CA 1
ATOM 621 C C . ASP A 1 79 ? -21.257 0.026 -3.480 1.00 69.50 79 ASP A C 1
ATOM 623 O O . ASP A 1 79 ? -20.584 -0.479 -2.577 1.00 69.50 79 ASP A O 1
ATOM 627 N N . ASN A 1 80 ? -22.505 -0.383 -3.735 1.00 67.69 80 ASN A N 1
ATOM 628 C CA . ASN A 1 80 ? -23.143 -1.499 -3.029 1.00 67.69 80 ASN A CA 1
ATOM 629 C C . ASN A 1 80 ? -22.495 -2.860 -3.344 1.00 67.69 80 ASN A C 1
ATOM 631 O O . ASN A 1 80 ? -22.586 -3.794 -2.547 1.00 67.69 80 ASN A O 1
ATOM 635 N N . ILE A 1 81 ? -21.855 -2.979 -4.509 1.00 70.38 81 ILE A N 1
ATOM 636 C CA . ILE A 1 81 ? -21.151 -4.181 -4.971 1.00 70.38 81 ILE A CA 1
ATOM 637 C C . ILE A 1 81 ? -19.652 -4.054 -4.684 1.00 70.38 81 ILE A C 1
ATOM 639 O O . ILE A 1 81 ? -19.018 -5.022 -4.260 1.00 70.38 81 ILE A O 1
ATOM 643 N N . LEU A 1 82 ? -19.076 -2.872 -4.919 1.00 72.81 82 LEU A N 1
ATOM 644 C CA . LEU A 1 82 ? -17.645 -2.627 -4.784 1.00 72.81 82 LEU A CA 1
ATOM 645 C C . LEU A 1 82 ? -17.364 -1.295 -4.082 1.00 72.81 82 LEU A C 1
ATOM 647 O O . LEU A 1 82 ? -17.004 -0.307 -4.712 1.00 72.81 82 LEU A O 1
ATOM 651 N N . LYS A 1 83 ? -17.438 -1.304 -2.750 1.00 72.38 83 LYS A N 1
ATOM 652 C CA . LYS A 1 83 ? -17.163 -0.124 -1.919 1.00 72.38 83 LYS A CA 1
ATOM 653 C C . LYS A 1 83 ? -15.714 0.358 -2.018 1.00 72.38 83 LYS A C 1
ATOM 655 O O . LYS A 1 83 ? -15.442 1.554 -1.962 1.00 72.38 83 LYS A O 1
ATOM 660 N N . VAL A 1 84 ? -14.759 -0.572 -2.101 1.00 73.69 84 VAL A N 1
ATOM 661 C CA . VAL A 1 84 ? -13.330 -0.253 -2.212 1.00 73.69 84 VAL A CA 1
ATOM 662 C C . VAL A 1 84 ? -12.814 -0.646 -3.595 1.00 73.69 84 VAL A C 1
ATOM 664 O O . VAL A 1 84 ? -12.707 -1.849 -3.875 1.00 73.69 84 VAL A O 1
ATOM 667 N N . PRO A 1 85 ? -12.441 0.329 -4.448 1.00 72.88 85 PRO A N 1
ATOM 668 C CA . PRO A 1 85 ? -11.995 0.049 -5.804 1.00 72.88 85 PRO A CA 1
ATOM 669 C C . PRO A 1 85 ? -10.716 -0.796 -5.811 1.00 72.88 85 PRO A C 1
ATOM 671 O O . PRO A 1 85 ? -9.800 -0.617 -5.004 1.00 72.88 85 PRO A O 1
ATOM 674 N N . ILE A 1 86 ? -10.664 -1.751 -6.743 1.00 74.19 86 ILE A N 1
ATOM 675 C CA . ILE A 1 86 ? -9.557 -2.717 -6.858 1.00 74.19 86 ILE A CA 1
ATOM 676 C C . ILE A 1 86 ? -8.423 -2.151 -7.709 1.00 74.19 86 ILE A C 1
ATOM 678 O O . ILE A 1 86 ? -7.241 -2.395 -7.442 1.00 74.19 86 ILE A O 1
ATOM 682 N N . LEU A 1 87 ? -8.800 -1.445 -8.775 1.00 76.06 87 LEU A N 1
ATOM 683 C CA . LEU A 1 87 ? -7.884 -1.036 -9.820 1.00 76.06 87 LEU A CA 1
ATOM 684 C C . LEU A 1 87 ? -7.288 0.333 -9.487 1.00 76.06 87 LEU A C 1
ATOM 686 O O . LEU A 1 87 ? -8.032 1.297 -9.311 1.00 76.06 87 LEU A O 1
ATOM 690 N N . PRO A 1 88 ? -5.955 0.428 -9.371 1.00 74.81 88 PRO A N 1
ATOM 691 C CA . PRO A 1 88 ? -5.289 1.705 -9.201 1.00 74.81 88 PRO A CA 1
ATOM 692 C C . PRO A 1 88 ? -5.358 2.525 -10.490 1.00 74.81 88 PRO A C 1
ATOM 694 O O . PRO A 1 88 ? -5.243 1.988 -11.590 1.00 74.81 88 PRO A O 1
ATOM 697 N N . TYR A 1 89 ? -5.452 3.838 -10.328 1.00 67.31 89 TYR A N 1
ATOM 698 C CA . TYR A 1 89 ? -5.333 4.813 -11.401 1.00 67.31 89 TYR A CA 1
ATOM 699 C C . TYR A 1 89 ? -4.394 5.934 -10.939 1.00 67.31 89 TYR A C 1
ATOM 701 O O . TYR A 1 89 ? -4.433 6.341 -9.778 1.00 67.31 89 TYR A O 1
ATOM 709 N N . ARG A 1 90 ? -3.521 6.396 -11.839 1.00 64.00 90 ARG A N 1
ATOM 710 C CA . ARG A 1 90 ? -2.700 7.597 -11.636 1.00 64.00 90 ARG A CA 1
ATOM 711 C C . ARG A 1 90 ? -3.450 8.760 -12.273 1.00 64.00 90 ARG A C 1
ATOM 713 O O . ARG A 1 90 ? -3.706 8.707 -13.470 1.00 64.00 90 ARG A O 1
ATOM 720 N N . ASN A 1 91 ? -3.781 9.775 -11.483 1.00 53.12 91 ASN A N 1
ATOM 721 C CA . ASN A 1 91 ? -4.151 11.083 -12.017 1.00 53.12 91 ASN A CA 1
ATOM 722 C C . ASN A 1 91 ? -2.880 11.856 -12.421 1.00 53.12 91 ASN A C 1
ATOM 724 O O . ASN A 1 91 ? -1.767 11.404 -12.141 1.00 53.12 91 ASN A O 1
ATOM 728 N N . ASP A 1 92 ? -3.041 13.028 -13.035 1.00 48.81 92 ASP A N 1
ATOM 729 C CA . ASP A 1 92 ? -1.941 13.855 -13.567 1.00 48.81 92 ASP A CA 1
ATOM 730 C C . ASP A 1 92 ? -0.864 14.250 -12.527 1.00 48.81 92 ASP A C 1
ATOM 732 O O . ASP A 1 92 ? 0.215 14.706 -12.896 1.00 48.81 92 ASP A O 1
ATOM 736 N N . ASN A 1 93 ? -1.109 14.005 -11.232 1.00 47.19 93 ASN A N 1
ATOM 737 C CA . ASN A 1 93 ? -0.203 14.299 -10.117 1.00 47.19 93 ASN A CA 1
ATOM 738 C C . ASN A 1 93 ? 0.621 13.079 -9.629 1.00 47.19 93 ASN A C 1
ATOM 740 O O . ASN A 1 93 ? 1.220 13.132 -8.554 1.00 47.19 93 ASN A O 1
ATOM 744 N N . ASP A 1 94 ? 0.614 11.958 -10.366 1.00 44.84 94 ASP A N 1
ATOM 745 C CA . ASP A 1 94 ? 1.453 10.750 -10.176 1.00 44.84 94 ASP A CA 1
ATOM 746 C C . ASP A 1 94 ? 1.505 10.171 -8.740 1.00 44.84 94 ASP A C 1
ATOM 748 O O . ASP A 1 94 ? 2.465 9.528 -8.302 1.00 44.84 94 ASP A O 1
ATOM 752 N N . THR A 1 95 ? 0.447 10.369 -7.953 1.00 43.62 95 THR A N 1
ATOM 753 C CA . THR A 1 95 ? 0.466 9.996 -6.535 1.00 43.62 95 THR A CA 1
ATOM 754 C C . THR A 1 95 ? 0.073 8.528 -6.347 1.00 43.62 95 THR A C 1
ATOM 756 O O . THR A 1 95 ? -1.100 8.185 -6.231 1.00 43.62 95 THR A O 1
ATOM 759 N N . THR A 1 96 ? 1.059 7.625 -6.272 1.00 42.03 96 THR A N 1
ATOM 760 C CA . THR A 1 96 ? 0.848 6.229 -5.834 1.00 42.03 96 THR A CA 1
ATOM 761 C C . THR A 1 96 ? 1.495 6.002 -4.466 1.00 42.03 96 THR A C 1
ATOM 763 O O . THR A 1 96 ? 2.719 5.968 -4.329 1.00 42.03 96 THR A O 1
ATOM 766 N N . ILE A 1 97 ? 0.686 5.837 -3.417 1.00 38.25 97 ILE A N 1
ATOM 767 C CA . ILE A 1 97 ? 1.181 5.758 -2.036 1.00 38.25 97 ILE A CA 1
ATOM 768 C C . ILE A 1 97 ? 1.710 4.344 -1.730 1.00 38.25 97 ILE A C 1
ATOM 770 O O . ILE A 1 97 ? 0.949 3.419 -1.466 1.00 38.25 97 ILE A O 1
ATOM 774 N N . SER A 1 98 ? 3.035 4.179 -1.700 1.00 30.02 98 SER A N 1
ATOM 775 C CA . SER A 1 98 ? 3.728 2.943 -1.296 1.00 30.02 98 SER A CA 1
ATOM 776 C C . SER A 1 98 ? 3.935 2.851 0.224 1.00 30.02 98 SER A C 1
ATOM 778 O O . SER A 1 98 ? 4.135 3.870 0.889 1.00 30.02 98 SER A O 1
ATOM 780 N N . GLN A 1 99 ? 3.932 1.645 0.814 1.00 31.44 99 GLN A N 1
ATOM 781 C CA . GLN A 1 99 ? 4.383 1.391 2.197 1.00 31.44 99 GLN A CA 1
ATOM 782 C C . GLN A 1 99 ? 5.886 1.062 2.264 1.00 31.44 99 GLN A C 1
ATOM 784 O O . GLN A 1 99 ? 6.396 0.353 1.404 1.00 31.44 99 GLN A O 1
ATOM 789 N N . PRO A 1 100 ? 6.561 1.483 3.349 1.00 33.06 100 PRO A N 1
ATOM 790 C CA . PRO A 1 100 ? 7.340 0.508 4.107 1.00 33.06 100 PRO A CA 1
ATOM 791 C C . PRO A 1 100 ? 6.892 0.467 5.573 1.00 33.06 100 PRO A C 1
ATOM 793 O O . PRO A 1 100 ? 6.623 1.509 6.180 1.00 33.06 100 PRO A O 1
ATOM 796 N N . ARG A 1 101 ? 6.867 -0.735 6.154 1.00 30.67 101 ARG A N 1
ATOM 797 C CA . ARG A 1 101 ? 7.005 -0.938 7.599 1.00 30.67 101 ARG A CA 1
ATOM 798 C C . ARG A 1 101 ? 8.001 -2.057 7.873 1.00 30.67 101 ARG A C 1
ATOM 800 O O . ARG A 1 101 ? 7.830 -3.185 7.417 1.00 30.67 101 ARG A O 1
ATOM 807 N N . ALA A 1 102 ? 9.037 -1.701 8.624 1.00 26.55 102 ALA A N 1
ATOM 808 C CA . ALA A 1 102 ? 9.789 -2.635 9.441 1.00 26.55 102 ALA A CA 1
ATOM 809 C C . ALA A 1 102 ? 8.945 -2.946 10.688 1.00 26.55 102 ALA A C 1
ATOM 811 O O . ALA A 1 102 ? 8.341 -2.039 11.263 1.00 26.55 102 ALA A O 1
ATOM 812 N N . GLU A 1 103 ? 8.879 -4.219 11.062 1.00 35.56 103 GLU A N 1
ATOM 813 C CA . GLU A 1 103 ? 8.378 -4.647 12.368 1.00 35.56 103 GLU A CA 1
ATOM 814 C C . GLU A 1 103 ? 9.587 -4.850 13.285 1.00 35.56 103 GLU A C 1
ATOM 816 O O . GLU A 1 103 ? 10.557 -5.492 12.879 1.00 35.56 103 GLU A O 1
ATOM 821 N N . GLU A 1 104 ? 9.513 -4.339 14.511 1.00 38.09 104 GLU A N 1
ATOM 822 C CA . GLU A 1 104 ? 10.384 -4.739 15.616 1.00 38.09 104 GLU A CA 1
ATOM 823 C C . GLU A 1 104 ? 9.667 -5.850 16.393 1.00 38.09 104 GLU A C 1
ATOM 825 O O . GLU A 1 104 ? 8.607 -5.601 16.965 1.00 38.09 104 GLU A O 1
ATOM 830 N N . ASN A 1 105 ? 10.194 -7.084 16.355 1.00 35.28 105 ASN A N 1
ATOM 831 C CA . ASN A 1 105 ? 10.549 -7.857 17.559 1.00 35.28 105 ASN A CA 1
ATOM 832 C C . ASN A 1 105 ? 10.870 -9.350 17.315 1.00 35.28 105 ASN A C 1
ATOM 834 O O . ASN A 1 105 ? 10.211 -10.054 16.548 1.00 35.28 105 ASN A O 1
ATOM 838 N N . ASN A 1 106 ? 11.881 -9.781 18.082 1.00 40.91 106 ASN A N 1
ATOM 839 C CA . ASN A 1 106 ? 12.162 -11.089 18.695 1.00 40.91 106 ASN A CA 1
ATOM 840 C C . ASN A 1 106 ? 12.365 -12.355 17.845 1.00 40.91 106 ASN A C 1
ATOM 842 O O . ASN A 1 106 ? 11.963 -13.432 18.270 1.00 40.91 106 ASN A O 1
ATOM 846 N N . ASP A 1 107 ? 13.078 -12.230 16.721 1.00 47.06 107 ASP A N 1
ATOM 847 C CA . ASP A 1 107 ? 14.188 -13.143 16.352 1.00 47.06 107 ASP A CA 1
ATOM 848 C C . ASP A 1 107 ? 15.023 -12.465 15.240 1.00 47.06 107 ASP A C 1
ATOM 850 O O . ASP A 1 107 ? 14.693 -12.497 14.049 1.00 47.06 107 ASP A O 1
ATOM 854 N N . SER A 1 108 ? 15.952 -11.601 15.655 1.00 56.38 108 SER A N 1
ATOM 855 C CA . SER A 1 108 ? 15.997 -10.218 15.144 1.00 56.38 108 SER A CA 1
ATOM 856 C C . SER A 1 108 ? 16.771 -9.983 13.843 1.00 56.38 108 SER A C 1
ATOM 858 O O . SER A 1 108 ? 16.499 -8.993 13.166 1.00 56.38 108 SER A O 1
ATOM 860 N N . ALA A 1 109 ? 17.685 -10.868 13.439 1.00 52.00 109 ALA A N 1
ATOM 861 C CA . ALA A 1 109 ? 18.537 -10.620 12.270 1.00 52.00 109 ALA A CA 1
ATOM 862 C C . ALA A 1 109 ? 18.151 -11.463 11.051 1.00 52.00 109 ALA A C 1
ATOM 864 O O . ALA A 1 109 ? 17.898 -10.917 9.982 1.00 52.00 109 ALA A O 1
ATOM 865 N N . GLN A 1 110 ? 18.054 -12.786 11.191 1.00 42.19 110 GLN A N 1
ATOM 866 C CA . GLN A 1 110 ? 17.819 -13.681 10.049 1.00 42.19 110 GLN A CA 1
ATOM 867 C C . GLN A 1 110 ? 16.430 -13.489 9.436 1.00 42.19 110 GLN A C 1
ATOM 869 O O . GLN A 1 110 ? 16.300 -13.415 8.217 1.00 42.19 110 GLN A O 1
ATOM 874 N N . ARG A 1 111 ? 15.393 -13.324 10.267 1.00 52.22 111 ARG A N 1
ATOM 875 C CA . ARG A 1 111 ? 14.032 -13.035 9.795 1.00 52.22 111 ARG A CA 1
ATOM 876 C C . ARG A 1 111 ? 13.933 -11.651 9.161 1.00 52.22 111 ARG A C 1
ATOM 878 O O . ARG A 1 111 ? 13.237 -11.492 8.160 1.00 52.22 111 ARG A O 1
ATOM 885 N N . LEU A 1 112 ? 14.651 -10.666 9.705 1.00 51.22 112 LEU A N 1
ATOM 886 C CA . LEU A 1 112 ? 14.747 -9.333 9.113 1.00 51.22 112 LEU A CA 1
ATOM 887 C C . LEU A 1 112 ? 15.450 -9.396 7.755 1.00 51.22 112 LEU A C 1
ATOM 889 O O . LEU A 1 112 ? 14.922 -8.858 6.791 1.00 51.22 112 LEU A O 1
ATOM 893 N N . ILE A 1 113 ? 16.579 -10.099 7.654 1.00 52.81 113 ILE A N 1
ATOM 894 C CA . ILE A 1 113 ? 17.321 -10.312 6.406 1.00 52.81 113 ILE A CA 1
ATOM 895 C C . ILE A 1 113 ? 16.448 -11.045 5.387 1.00 52.81 113 ILE A C 1
ATOM 897 O O . ILE A 1 113 ? 16.322 -10.577 4.262 1.00 52.81 113 ILE A O 1
ATOM 901 N N . ALA A 1 114 ? 15.773 -12.130 5.772 1.00 46.59 114 ALA A N 1
ATOM 902 C CA . ALA A 1 114 ? 14.861 -12.854 4.892 1.00 46.59 114 ALA A CA 1
ATOM 903 C C . ALA A 1 114 ? 13.721 -11.948 4.401 1.00 46.59 114 ALA A C 1
ATOM 905 O O . ALA A 1 114 ? 13.455 -11.881 3.203 1.00 46.59 114 ALA A O 1
ATOM 906 N N . LYS A 1 115 ? 13.090 -11.181 5.300 1.00 56.00 115 LYS A N 1
ATOM 907 C CA . LYS A 1 115 ? 12.025 -10.227 4.953 1.00 56.00 115 LYS A CA 1
ATOM 908 C C . LYS A 1 115 ? 12.545 -9.088 4.072 1.00 56.00 115 LYS A C 1
ATOM 910 O O . LYS A 1 115 ? 11.845 -8.677 3.151 1.00 56.00 115 LYS A O 1
ATOM 915 N N . LEU A 1 116 ? 13.759 -8.598 4.315 1.00 55.78 116 LEU A N 1
ATOM 916 C CA . LEU A 1 116 ? 14.424 -7.591 3.490 1.00 55.78 116 LEU A CA 1
ATOM 917 C C . LEU A 1 116 ? 14.726 -8.137 2.101 1.00 55.78 116 LEU A C 1
ATOM 919 O O . LEU A 1 116 ? 14.381 -7.474 1.135 1.00 55.78 116 LEU A O 1
ATOM 923 N N . ILE A 1 117 ? 15.298 -9.334 1.979 1.00 58.19 117 ILE A N 1
ATOM 924 C CA . ILE A 1 117 ? 15.563 -9.986 0.690 1.00 58.19 117 ILE A CA 1
ATOM 925 C C . ILE A 1 117 ? 14.252 -10.144 -0.084 1.00 58.19 117 ILE A C 1
ATOM 927 O O . ILE A 1 117 ? 14.150 -9.705 -1.226 1.00 58.19 117 ILE A O 1
ATOM 931 N N . LEU A 1 118 ? 13.220 -10.678 0.567 1.00 56.31 118 LEU A N 1
ATOM 932 C CA . LEU A 1 118 ? 11.907 -10.915 -0.026 1.00 56.31 118 LEU A CA 1
ATOM 933 C C . LEU A 1 118 ? 11.206 -9.623 -0.481 1.00 56.31 118 LEU A C 1
ATOM 935 O O . LEU A 1 118 ? 10.708 -9.541 -1.604 1.00 56.31 118 LEU A O 1
ATOM 939 N N . ASN A 1 119 ? 11.200 -8.588 0.362 1.00 61.38 119 ASN A N 1
ATOM 940 C CA . ASN A 1 119 ? 10.577 -7.304 0.035 1.00 61.38 119 ASN A CA 1
ATOM 941 C C . ASN A 1 119 ? 11.447 -6.436 -0.887 1.00 61.38 119 ASN A C 1
ATOM 943 O O . ASN A 1 119 ? 10.922 -5.552 -1.556 1.00 61.38 119 ASN A O 1
ATOM 947 N N . SER A 1 120 ? 12.757 -6.670 -0.953 1.00 60.03 120 SER A N 1
ATOM 948 C CA . SER A 1 120 ? 13.643 -5.955 -1.880 1.00 60.03 120 SER A CA 1
ATOM 949 C C . SER A 1 120 ? 13.642 -6.593 -3.265 1.00 60.03 120 SER A C 1
ATOM 951 O O . SER A 1 120 ? 13.859 -5.889 -4.248 1.00 60.03 120 SER A O 1
ATOM 953 N N . LEU A 1 121 ? 13.353 -7.897 -3.367 1.00 65.12 121 LEU A N 1
ATOM 954 C CA . LEU A 1 121 ? 13.353 -8.628 -4.633 1.00 65.12 121 LEU A CA 1
ATOM 955 C C . LEU A 1 121 ? 12.345 -8.045 -5.632 1.00 65.12 121 LEU A C 1
ATOM 957 O O . LEU A 1 121 ? 12.734 -7.705 -6.746 1.00 65.12 121 LEU A O 1
ATOM 961 N N . TYR A 1 122 ? 11.077 -7.850 -5.245 1.00 71.06 122 TYR A N 1
ATOM 962 C CA . TYR A 1 122 ? 10.087 -7.267 -6.168 1.00 71.06 122 TYR A CA 1
ATOM 963 C C . TYR A 1 122 ? 10.422 -5.808 -6.521 1.00 71.06 122 TYR A C 1
ATOM 965 O O . TYR A 1 122 ? 10.261 -5.396 -7.669 1.00 71.06 122 TYR A O 1
ATOM 973 N N . GLY A 1 123 ? 10.928 -5.035 -5.551 1.00 66.81 123 GLY A N 1
ATOM 974 C CA . GLY A 1 123 ? 11.346 -3.650 -5.773 1.00 66.81 123 GLY A CA 1
ATOM 975 C C . GLY A 1 123 ? 12.484 -3.561 -6.788 1.00 66.81 123 GLY A C 1
ATOM 976 O O . GLY A 1 123 ? 12.468 -2.695 -7.661 1.00 66.81 123 GLY A O 1
ATOM 977 N N . LYS A 1 124 ? 13.424 -4.512 -6.734 1.00 68.81 124 LYS A N 1
ATOM 978 C CA . LYS A 1 124 ? 14.513 -4.648 -7.704 1.00 68.81 124 LYS A CA 1
ATOM 979 C C . LYS A 1 124 ? 14.001 -5.024 -9.098 1.00 68.81 124 LYS A C 1
ATOM 981 O O . LYS A 1 124 ? 14.493 -4.479 -10.080 1.00 68.81 124 LYS A O 1
ATOM 986 N N . MET A 1 125 ? 12.985 -5.886 -9.187 1.00 72.12 125 MET A N 1
ATOM 987 C CA . MET A 1 125 ? 12.351 -6.260 -10.461 1.00 72.12 125 MET A CA 1
ATOM 988 C C . MET A 1 125 ? 11.663 -5.074 -11.152 1.00 72.12 125 MET A C 1
ATOM 990 O O . MET A 1 125 ? 11.664 -5.001 -12.376 1.00 72.12 125 MET A O 1
ATOM 994 N N . GLY A 1 126 ? 11.106 -4.134 -10.382 1.00 63.62 126 GLY A N 1
ATOM 995 C CA . GLY A 1 126 ? 10.447 -2.931 -10.900 1.00 63.62 126 GLY A CA 1
ATOM 996 C C . GLY A 1 126 ? 11.356 -1.708 -11.056 1.00 63.62 126 GLY A C 1
ATOM 997 O O . GLY A 1 126 ? 10.856 -0.638 -11.413 1.00 63.62 126 GLY A O 1
ATOM 998 N N . GLN A 1 127 ? 12.658 -1.825 -10.767 1.00 70.44 127 GLN A N 1
ATOM 999 C CA . GLN A 1 127 ? 13.584 -0.692 -10.779 1.00 70.44 127 GLN A CA 1
ATOM 1000 C C . GLN A 1 127 ? 13.633 -0.049 -12.175 1.00 70.44 127 GLN A C 1
ATOM 1002 O O . GLN A 1 127 ? 13.667 -0.746 -13.190 1.00 70.44 127 GLN A O 1
ATOM 1007 N N . ASN A 1 128 ? 13.606 1.286 -12.229 1.00 65.38 128 ASN A N 1
ATOM 1008 C CA . ASN A 1 128 ? 13.889 2.002 -13.469 1.00 65.38 128 ASN A CA 1
ATOM 1009 C C . ASN A 1 128 ? 15.348 1.753 -13.856 1.00 65.38 128 ASN A C 1
ATOM 1011 O O . ASN A 1 128 ? 16.229 1.746 -12.993 1.00 65.38 128 ASN A O 1
ATOM 1015 N N . ASN A 1 129 ? 15.601 1.594 -15.149 1.00 61.06 129 ASN A N 1
ATOM 1016 C CA . ASN A 1 129 ? 16.959 1.697 -15.661 1.00 61.06 129 ASN A CA 1
ATOM 1017 C C . ASN A 1 129 ? 17.332 3.177 -15.548 1.00 61.06 129 ASN A C 1
ATOM 1019 O O . ASN A 1 129 ? 16.741 4.011 -16.227 1.00 61.06 129 ASN A O 1
ATOM 1023 N N . ILE A 1 130 ? 18.172 3.505 -14.569 1.00 58.19 130 ILE A N 1
ATOM 1024 C CA . ILE A 1 130 ? 18.687 4.858 -14.385 1.00 58.19 130 ILE A CA 1
ATOM 1025 C C . ILE A 1 130 ? 20.040 4.871 -15.088 1.00 58.19 130 ILE A C 1
ATOM 1027 O O . ILE A 1 130 ? 20.957 4.180 -14.646 1.00 58.19 130 ILE A O 1
ATOM 1031 N N . ASP A 1 131 ? 20.119 5.633 -16.175 1.00 56.62 131 ASP A N 1
ATOM 1032 C CA . ASP A 1 131 ? 21.332 5.827 -16.984 1.00 56.62 131 ASP A CA 1
ATOM 1033 C C . ASP A 1 131 ? 22.244 6.928 -16.394 1.00 56.62 131 ASP A C 1
ATOM 1035 O O . ASP A 1 131 ? 23.358 7.169 -16.859 1.00 56.62 131 ASP A O 1
ATOM 1039 N N . ASP A 1 132 ? 21.783 7.555 -15.308 1.00 60.31 132 ASP A N 1
ATOM 1040 C CA . ASP A 1 132 ? 22.480 8.609 -14.586 1.00 60.31 132 ASP A CA 1
ATOM 1041 C C . ASP A 1 132 ? 23.199 8.042 -13.364 1.00 60.31 132 ASP A C 1
ATOM 1043 O O . ASP A 1 132 ? 22.587 7.458 -12.461 1.00 60.31 132 ASP A O 1
ATOM 1047 N N . TYR A 1 133 ? 24.499 8.289 -13.269 1.00 67.06 133 TYR A N 1
ATOM 1048 C CA . TYR A 1 133 ? 25.259 7.978 -12.065 1.00 67.06 133 TYR A CA 1
ATOM 1049 C C . TYR A 1 133 ? 26.029 9.196 -11.583 1.00 67.06 133 TYR A C 1
ATOM 1051 O O . TYR A 1 133 ? 26.419 10.076 -12.344 1.00 67.06 133 TYR A O 1
ATOM 1059 N N . THR A 1 134 ? 26.258 9.254 -10.277 1.00 75.88 134 THR A N 1
ATOM 1060 C CA . THR A 1 134 ? 27.085 10.300 -9.681 1.00 75.88 134 THR A CA 1
ATOM 1061 C C . THR A 1 134 ? 28.513 9.807 -9.532 1.00 75.88 134 THR A C 1
ATOM 1063 O O . THR A 1 134 ? 28.733 8.725 -8.980 1.00 75.88 134 THR A O 1
ATOM 1066 N N . LYS A 1 135 ? 29.486 10.607 -9.962 1.00 78.56 135 LYS A N 1
ATOM 1067 C CA . LYS A 1 135 ? 30.915 10.319 -9.815 1.00 78.56 135 LYS A CA 1
ATOM 1068 C C . LYS A 1 135 ? 31.595 11.455 -9.061 1.00 78.56 135 LYS A C 1
ATOM 1070 O O . LYS A 1 135 ? 31.262 12.619 -9.249 1.00 78.56 135 LYS A O 1
ATOM 1075 N N . ILE A 1 136 ? 32.552 11.106 -8.206 1.00 81.44 136 ILE A N 1
ATOM 1076 C CA . ILE A 1 136 ? 33.476 12.079 -7.619 1.00 81.44 136 ILE A CA 1
ATOM 1077 C C . ILE A 1 136 ? 34.683 12.167 -8.550 1.00 81.44 136 ILE A C 1
ATOM 1079 O O . ILE A 1 136 ? 35.323 11.144 -8.806 1.00 81.44 136 ILE A O 1
ATOM 1083 N N . ILE A 1 137 ? 34.982 13.362 -9.046 1.00 82.19 137 ILE A N 1
ATOM 1084 C CA . ILE A 1 137 ? 36.114 13.632 -9.941 1.00 82.19 137 ILE A CA 1
ATOM 1085 C C . ILE A 1 137 ? 36.977 14.766 -9.377 1.00 82.19 137 ILE A C 1
ATOM 1087 O O . ILE A 1 137 ? 36.535 15.504 -8.493 1.00 82.19 137 ILE A O 1
ATOM 1091 N N . GLY A 1 138 ? 38.218 14.886 -9.844 1.00 84.06 138 GLY A N 1
ATOM 1092 C CA . GLY A 1 138 ? 39.059 16.051 -9.556 1.00 84.06 138 GLY A CA 1
ATOM 1093 C C . GLY A 1 138 ? 38.526 17.311 -10.246 1.00 84.06 138 GLY A C 1
ATOM 1094 O O . GLY A 1 138 ? 37.877 17.219 -11.285 1.00 84.06 138 GLY A O 1
ATOM 1095 N N . ILE A 1 139 ? 38.760 18.495 -9.670 1.00 80.75 139 ILE A N 1
ATOM 1096 C CA . ILE A 1 139 ? 38.350 19.776 -10.296 1.00 80.75 139 ILE A CA 1
ATOM 1097 C C . ILE A 1 139 ? 39.049 19.986 -11.642 1.00 80.75 139 ILE A C 1
ATOM 1099 O O . ILE A 1 139 ? 38.459 20.518 -12.577 1.00 80.75 139 ILE A O 1
ATOM 1103 N N . ASP A 1 140 ? 40.290 19.526 -11.752 1.00 81.56 140 ASP A N 1
ATOM 1104 C CA . ASP A 1 140 ? 41.072 19.486 -12.985 1.00 81.56 140 ASP A CA 1
ATOM 1105 C C . ASP A 1 140 ? 40.385 18.683 -14.102 1.00 81.56 140 ASP A C 1
ATOM 1107 O O . ASP A 1 140 ? 40.569 18.986 -15.279 1.00 81.56 140 ASP A O 1
ATOM 1111 N N . GLN A 1 141 ? 39.528 17.726 -13.736 1.00 77.62 141 GLN A N 1
ATOM 1112 C CA . GLN A 1 141 ? 38.818 16.852 -14.670 1.00 77.62 141 GLN A CA 1
ATOM 1113 C C . GLN A 1 141 ? 37.506 17.451 -15.201 1.00 77.62 141 GLN A C 1
ATOM 1115 O O . GLN A 1 141 ? 36.910 16.888 -16.115 1.00 77.62 141 GLN A O 1
ATOM 1120 N N . LEU A 1 142 ? 37.044 18.593 -14.669 1.00 75.44 142 LEU A N 1
ATOM 1121 C CA . LEU A 1 142 ? 35.799 19.241 -15.116 1.00 75.44 142 LEU A CA 1
ATOM 1122 C C . LEU A 1 142 ? 35.858 19.703 -16.574 1.00 75.44 142 LEU A C 1
ATOM 1124 O O . LEU A 1 142 ? 34.853 19.669 -17.276 1.00 75.44 142 LEU A O 1
ATOM 1128 N N . ASN A 1 143 ? 37.044 20.106 -17.028 1.00 72.75 143 ASN A N 1
ATOM 1129 C CA . ASN A 1 143 ? 37.261 20.593 -18.387 1.00 72.75 143 ASN A CA 1
ATOM 1130 C C . ASN A 1 143 ? 37.707 19.482 -19.350 1.00 72.75 143 ASN A C 1
ATOM 1132 O O . ASN A 1 143 ? 38.072 19.784 -20.487 1.00 72.75 143 ASN A O 1
ATOM 1136 N N . GLU A 1 144 ? 37.722 18.211 -18.923 1.00 75.19 144 GLU A N 1
ATOM 1137 C CA . GLU A 1 144 ? 38.116 17.117 -19.808 1.00 75.19 144 GLU A CA 1
ATOM 1138 C C . GLU A 1 144 ? 37.078 16.924 -20.931 1.00 75.19 144 GLU A C 1
ATOM 1140 O O . GLU A 1 144 ? 35.922 16.576 -20.659 1.00 75.19 144 GLU A O 1
ATOM 1145 N N . PRO A 1 145 ? 37.470 17.071 -22.216 1.00 65.75 145 PRO A N 1
ATOM 1146 C CA . PRO A 1 145 ? 36.542 16.969 -23.348 1.00 65.75 145 PRO A CA 1
ATOM 1147 C C . PRO A 1 145 ? 35.840 15.608 -23.461 1.00 65.75 145 PRO A C 1
ATOM 1149 O O . PRO A 1 145 ? 34.795 15.493 -24.101 1.00 65.75 145 PRO A O 1
ATOM 1152 N N . SER A 1 146 ? 36.421 14.573 -22.852 1.00 66.44 146 SER A N 1
ATOM 1153 C CA . SER A 1 146 ? 35.918 13.200 -22.825 1.00 66.44 146 SER A CA 1
ATOM 1154 C C . SER A 1 146 ? 34.672 13.023 -21.948 1.00 66.44 146 SER A C 1
ATOM 1156 O O . SER A 1 146 ? 33.902 12.099 -22.196 1.00 66.44 146 SER A O 1
ATOM 1158 N N . MET A 1 147 ? 34.448 13.884 -20.945 1.00 61.28 147 MET A N 1
ATOM 1159 C CA . MET A 1 147 ? 33.387 13.691 -19.947 1.00 61.28 147 MET A CA 1
ATOM 1160 C C . MET A 1 147 ? 32.084 14.456 -20.230 1.00 61.28 147 MET A C 1
ATOM 1162 O O . MET A 1 147 ? 31.072 14.101 -19.635 1.00 61.28 147 MET A O 1
ATOM 1166 N N . LYS A 1 148 ? 32.081 15.456 -21.131 1.00 63.53 148 LYS A N 1
ATOM 1167 C CA . LYS A 1 148 ? 30.903 16.291 -21.480 1.00 63.53 148 LYS A CA 1
ATOM 1168 C C . LYS A 1 148 ? 30.060 16.711 -20.258 1.00 63.53 148 LYS A C 1
ATOM 1170 O O . LYS A 1 148 ? 28.861 16.464 -20.215 1.00 63.53 148 LYS A O 1
ATOM 1175 N N . ILE A 1 149 ? 30.696 17.320 -19.259 1.00 65.38 149 ILE A N 1
ATOM 1176 C CA . ILE A 1 149 ? 30.031 17.765 -18.026 1.00 65.38 149 ILE A CA 1
ATOM 1177 C C . ILE A 1 149 ? 29.562 19.206 -18.225 1.00 65.38 149 ILE A C 1
ATOM 1179 O O . ILE A 1 149 ? 30.378 20.081 -18.514 1.00 65.38 149 ILE A O 1
ATOM 1183 N N . HIS A 1 150 ? 28.265 19.463 -18.078 1.00 66.62 150 HIS A N 1
ATOM 1184 C CA . HIS A 1 150 ? 27.722 20.819 -18.060 1.00 66.62 150 HIS A CA 1
ATOM 1185 C C . HIS A 1 150 ? 27.676 21.367 -16.626 1.00 66.62 150 HIS A C 1
ATOM 1187 O O . HIS A 1 150 ? 27.630 20.613 -15.658 1.00 66.62 150 HIS A O 1
ATOM 1193 N N . ASP A 1 151 ? 27.617 22.690 -16.455 1.00 61.06 151 ASP A N 1
ATOM 1194 C CA . ASP A 1 151 ? 27.508 23.302 -15.117 1.00 61.06 151 ASP A CA 1
ATOM 1195 C C . ASP A 1 151 ? 26.277 22.808 -14.332 1.00 61.06 151 ASP A C 1
ATOM 1197 O O . ASP A 1 151 ? 26.288 22.745 -13.101 1.00 61.06 151 ASP A O 1
ATOM 1201 N N . THR A 1 152 ? 25.212 22.412 -15.038 1.00 59.09 152 THR A N 1
ATOM 1202 C CA . THR A 1 152 ? 23.999 21.811 -14.460 1.00 59.09 152 THR A CA 1
ATOM 1203 C C . THR A 1 152 ? 24.228 20.431 -13.846 1.00 59.09 152 THR A C 1
ATOM 1205 O O . THR A 1 152 ? 23.433 19.997 -13.012 1.00 59.09 152 THR A O 1
ATOM 1208 N N . ASP A 1 153 ? 25.315 19.764 -14.221 1.00 70.88 153 ASP A N 1
ATOM 1209 C CA . ASP A 1 153 ? 25.664 18.416 -13.785 1.00 70.88 153 ASP A CA 1
ATOM 1210 C C . ASP A 1 153 ? 26.515 18.418 -12.510 1.00 70.88 153 ASP A C 1
ATOM 1212 O O . ASP A 1 153 ? 26.647 17.393 -11.837 1.00 70.88 153 ASP A O 1
ATOM 1216 N N . ILE A 1 154 ? 27.070 19.571 -12.125 1.00 76.31 154 ILE A N 1
ATOM 1217 C CA . ILE A 1 154 ? 27.882 19.714 -10.916 1.00 76.31 154 ILE A CA 1
ATOM 1218 C C . ILE A 1 154 ? 26.962 19.830 -9.697 1.00 76.31 154 ILE A C 1
ATOM 1220 O O . ILE A 1 154 ? 26.325 20.853 -9.429 1.00 76.31 154 ILE A O 1
ATOM 1224 N N . LEU A 1 155 ? 26.914 18.754 -8.915 1.00 73.38 155 LEU A N 1
ATOM 1225 C CA . LEU A 1 155 ? 26.103 18.661 -7.704 1.00 73.38 155 LEU A CA 1
ATOM 1226 C C . LEU A 1 155 ? 26.811 19.284 -6.498 1.00 73.38 155 LEU A C 1
ATOM 1228 O O . LEU A 1 155 ? 26.147 19.854 -5.629 1.00 73.38 155 LEU A O 1
ATOM 1232 N N . MET A 1 156 ? 28.141 19.136 -6.426 1.00 74.25 156 MET A N 1
ATOM 1233 C CA . MET A 1 156 ? 28.980 19.637 -5.330 1.00 74.25 156 MET A CA 1
ATOM 1234 C C . MET A 1 156 ? 30.374 20.010 -5.805 1.00 74.25 156 MET A C 1
ATOM 1236 O O . MET A 1 156 ? 30.946 19.274 -6.606 1.00 74.25 156 MET A O 1
ATOM 1240 N N . THR A 1 157 ? 30.963 21.044 -5.208 1.00 77.25 157 THR A N 1
ATOM 1241 C CA . THR A 1 157 ? 32.363 21.417 -5.438 1.00 77.25 157 THR A CA 1
ATOM 1242 C C . THR A 1 157 ? 33.054 21.577 -4.090 1.00 77.25 157 THR A C 1
ATOM 1244 O O . THR A 1 157 ? 32.643 22.393 -3.275 1.00 77.25 157 THR A O 1
ATOM 1247 N N . GLY A 1 158 ? 34.073 20.763 -3.834 1.00 74.94 158 GLY A N 1
ATOM 1248 C CA . GLY A 1 158 ? 35.021 20.962 -2.738 1.00 74.94 158 GLY A CA 1
ATOM 1249 C C . GLY A 1 158 ? 36.328 21.556 -3.258 1.00 74.94 158 GLY A C 1
ATOM 1250 O O . GLY A 1 158 ? 36.424 21.889 -4.432 1.00 74.94 158 GLY A O 1
ATOM 1251 N N . ASP A 1 159 ? 37.354 21.630 -2.410 1.00 78.19 159 ASP A N 1
ATOM 1252 C CA . ASP A 1 159 ? 38.615 22.318 -2.745 1.00 78.19 159 ASP A CA 1
ATOM 1253 C C . ASP A 1 159 ? 39.457 21.609 -3.817 1.00 78.19 159 ASP A C 1
ATOM 1255 O O . ASP A 1 159 ? 40.229 22.236 -4.534 1.00 78.19 159 ASP A O 1
ATOM 1259 N N . THR A 1 160 ? 39.333 20.283 -3.927 1.00 80.25 160 THR A N 1
ATOM 1260 C CA . THR A 1 160 ? 40.129 19.460 -4.862 1.00 80.25 160 THR A CA 1
ATOM 1261 C C . THR A 1 160 ? 39.289 18.519 -5.715 1.00 80.25 160 THR A C 1
ATOM 1263 O O . THR A 1 160 ? 39.794 17.909 -6.658 1.00 80.25 160 THR A O 1
ATOM 1266 N N . ARG A 1 161 ? 38.004 18.364 -5.387 1.00 82.12 161 ARG A N 1
ATOM 1267 C CA . ARG A 1 161 ? 37.110 17.392 -6.018 1.00 82.12 161 ARG A CA 1
ATOM 1268 C C . ARG A 1 161 ? 35.714 17.960 -6.163 1.00 82.12 161 ARG A C 1
ATOM 1270 O O . ARG A 1 161 ? 35.276 18.742 -5.327 1.00 82.12 161 ARG A O 1
ATOM 1277 N N . CYS A 1 162 ? 34.992 17.487 -7.162 1.00 82.69 162 CYS A N 1
ATOM 1278 C CA . CYS A 1 162 ? 33.580 17.777 -7.348 1.00 82.69 162 CYS A CA 1
ATOM 1279 C C . CYS A 1 162 ? 32.770 16.483 -7.489 1.00 82.69 162 CYS A C 1
ATOM 1281 O O . CYS A 1 162 ? 33.280 15.438 -7.904 1.00 82.69 162 CYS A O 1
ATOM 1283 N N . LEU A 1 163 ? 31.505 16.545 -7.080 1.00 80.69 163 LEU A N 1
ATOM 1284 C CA . LEU A 1 163 ? 30.517 15.504 -7.328 1.00 80.69 163 LEU A CA 1
ATOM 1285 C C . LEU A 1 163 ? 29.721 15.915 -8.560 1.00 80.69 163 LEU A C 1
ATOM 1287 O O . LEU A 1 163 ? 29.030 16.933 -8.531 1.00 80.69 163 LEU A O 1
ATOM 1291 N N . VAL A 1 164 ? 29.789 15.103 -9.605 1.00 81.31 164 VAL A N 1
ATOM 1292 C CA . VAL A 1 164 ? 29.108 15.357 -10.874 1.00 81.31 164 VAL A CA 1
ATOM 1293 C C . VAL A 1 164 ? 28.097 14.257 -11.158 1.00 81.31 164 VAL A C 1
ATOM 1295 O O . VAL A 1 164 ? 28.334 13.083 -10.857 1.00 81.31 164 VAL A O 1
ATOM 1298 N N . LYS A 1 165 ? 26.951 14.639 -11.711 1.00 76.44 165 LYS A N 1
ATOM 1299 C CA . LYS A 1 165 ? 25.984 13.739 -12.328 1.00 76.44 165 LYS A CA 1
ATOM 1300 C C . LYS A 1 165 ? 26.452 13.492 -13.760 1.00 76.44 165 LYS A C 1
ATOM 1302 O O . LYS A 1 165 ? 26.674 14.436 -14.493 1.00 76.44 165 LYS A O 1
ATOM 1307 N N . ILE A 1 166 ? 26.648 12.245 -14.155 1.00 71.62 166 ILE A N 1
ATOM 1308 C CA . ILE A 1 166 ? 27.057 11.910 -15.519 1.00 71.62 166 ILE A CA 1
ATOM 1309 C C . ILE A 1 166 ? 25.909 11.137 -16.152 1.00 71.62 166 ILE A C 1
ATOM 1311 O O . ILE A 1 166 ? 25.523 10.084 -15.638 1.00 71.62 166 ILE A O 1
ATOM 1315 N N . GLU A 1 167 ? 25.374 11.668 -17.248 1.00 64.06 167 GLU A N 1
ATOM 1316 C CA . GLU A 1 167 ? 24.488 10.919 -18.137 1.00 64.06 167 GLU A CA 1
ATOM 1317 C C . GLU A 1 167 ? 25.360 9.963 -18.960 1.00 64.06 167 GLU A C 1
ATOM 1319 O O . GLU A 1 167 ? 26.289 10.392 -19.655 1.00 64.06 167 GLU A O 1
ATOM 1324 N N . SER A 1 168 ? 25.131 8.649 -18.868 1.00 57.78 168 SER A N 1
ATOM 1325 C CA . SER A 1 168 ? 25.909 7.712 -19.680 1.00 57.78 168 SER A CA 1
ATOM 1326 C C . SER A 1 168 ? 25.562 7.901 -21.163 1.00 57.78 168 SER A C 1
ATOM 1328 O O . SER A 1 168 ? 24.487 7.510 -21.612 1.00 57.78 168 SER A O 1
ATOM 1330 N N . SER A 1 169 ? 26.475 8.488 -21.941 1.00 49.81 169 SER A N 1
ATOM 1331 C CA . SER A 1 169 ? 26.350 8.568 -23.408 1.00 49.81 169 SER A CA 1
ATOM 1332 C C . SER A 1 169 ? 26.687 7.247 -24.108 1.00 49.81 169 SER A C 1
ATOM 1334 O O . SER A 1 169 ? 26.291 7.021 -25.252 1.00 49.81 169 SER A O 1
ATOM 1336 N N . GLU A 1 170 ? 27.380 6.345 -23.415 1.00 46.16 170 GLU A N 1
ATOM 1337 C CA . GLU A 1 170 ? 27.552 4.964 -23.842 1.00 46.16 170 GLU A CA 1
ATOM 1338 C C . GLU A 1 170 ? 26.359 4.151 -23.351 1.00 46.16 170 GLU A C 1
ATOM 1340 O O . GLU A 1 170 ? 26.042 4.181 -22.164 1.00 46.16 170 GLU A O 1
ATOM 1345 N N . ASN A 1 171 ? 25.711 3.414 -24.261 1.00 42.34 171 ASN A N 1
ATOM 1346 C CA . ASN A 1 171 ? 24.768 2.356 -23.909 1.00 42.34 171 ASN A CA 1
ATOM 1347 C C . ASN A 1 171 ? 25.438 1.461 -22.865 1.00 42.34 171 ASN A C 1
ATOM 1349 O O . ASN A 1 171 ? 26.243 0.601 -23.232 1.00 42.34 171 ASN A O 1
ATOM 1353 N N . PHE A 1 172 ? 25.140 1.674 -21.581 1.00 42.16 172 PHE A N 1
ATOM 1354 C CA . PHE A 1 172 ? 25.644 0.820 -20.522 1.00 42.16 172 PHE A CA 1
ATOM 1355 C C . PHE A 1 172 ? 25.261 -0.599 -20.916 1.00 42.16 172 PHE A C 1
ATOM 1357 O O . PHE A 1 172 ? 24.085 -0.880 -21.172 1.00 42.16 172 PHE A O 1
ATOM 1364 N N . ASP A 1 173 ? 26.263 -1.460 -21.081 1.00 42.22 173 ASP A N 1
ATOM 1365 C CA . ASP A 1 173 ? 26.047 -2.806 -21.574 1.00 42.22 173 ASP A CA 1
ATOM 1366 C C . ASP A 1 173 ? 25.060 -3.498 -20.622 1.00 42.22 173 ASP A C 1
ATOM 1368 O O . ASP A 1 173 ? 25.393 -3.847 -19.483 1.00 42.22 173 ASP A O 1
ATOM 1372 N N . LYS A 1 174 ? 23.804 -3.643 -21.076 1.00 45.91 174 LYS A N 1
ATOM 1373 C CA . LYS A 1 174 ? 22.692 -4.258 -20.327 1.00 45.91 174 LYS A CA 1
ATOM 1374 C C . LYS A 1 174 ? 23.049 -5.664 -19.842 1.00 45.91 174 LYS A C 1
ATOM 1376 O O . LYS A 1 174 ? 22.362 -6.198 -18.974 1.00 45.91 174 LYS A O 1
ATOM 1381 N N . SER A 1 175 ? 24.119 -6.258 -20.379 1.00 45.41 175 SER A N 1
ATOM 1382 C CA . SER A 1 175 ? 24.701 -7.519 -19.927 1.00 45.41 175 SER A CA 1
ATOM 1383 C C . SER A 1 175 ? 25.185 -7.489 -18.466 1.00 45.41 175 SER A C 1
ATOM 1385 O O . SER A 1 175 ? 25.199 -8.538 -17.822 1.00 45.41 175 SER A O 1
ATOM 1387 N N . ARG A 1 176 ? 25.540 -6.313 -17.914 1.00 43.03 176 ARG A N 1
ATOM 1388 C CA . ARG A 1 176 ? 26.037 -6.152 -16.529 1.00 43.03 176 ARG A CA 1
ATOM 1389 C C . ARG A 1 176 ? 24.999 -5.648 -15.526 1.00 43.03 176 ARG A C 1
ATOM 1391 O O . ARG A 1 176 ? 25.237 -5.732 -14.320 1.00 43.03 176 ARG A O 1
ATOM 1398 N N . SER A 1 177 ? 23.848 -5.153 -15.979 1.00 49.44 177 SER A N 1
ATOM 1399 C CA . SER A 1 177 ? 22.730 -4.819 -15.090 1.00 49.44 177 SER A CA 1
ATOM 1400 C C . SER A 1 177 ? 21.975 -6.094 -14.703 1.00 49.44 177 SER A C 1
ATOM 1402 O O . SER A 1 177 ? 21.593 -6.868 -15.579 1.00 49.44 177 SER A O 1
ATOM 1404 N N . LEU A 1 178 ? 21.755 -6.326 -13.402 1.00 53.12 178 LEU A N 1
ATOM 1405 C CA . LEU A 1 178 ? 20.928 -7.444 -12.924 1.00 53.12 178 LEU A CA 1
ATOM 1406 C C . LEU A 1 178 ? 19.589 -7.486 -13.676 1.00 53.12 178 LEU A C 1
ATOM 1408 O O . LEU A 1 178 ? 18.943 -6.450 -13.821 1.00 53.12 178 LEU A O 1
ATOM 1412 N N . GLN A 1 179 ? 19.171 -8.683 -14.098 1.00 61.56 179 GLN A N 1
ATOM 1413 C CA . GLN A 1 179 ? 17.909 -8.920 -14.804 1.00 61.56 179 GLN A CA 1
ATOM 1414 C C . GLN A 1 179 ? 16.725 -8.371 -13.987 1.00 61.56 179 GLN A C 1
ATOM 1416 O O . GLN A 1 179 ? 16.304 -8.984 -13.006 1.00 61.56 179 GLN A O 1
ATOM 1421 N N . SER A 1 180 ? 16.201 -7.206 -14.373 1.00 72.50 180 SER A N 1
ATOM 1422 C CA . SER A 1 180 ? 14.949 -6.654 -13.857 1.00 72.50 180 SER A CA 1
ATOM 1423 C C . SER A 1 180 ? 13.802 -7.045 -14.793 1.00 72.50 180 SER A C 1
ATOM 1425 O O . SER A 1 180 ? 13.961 -7.111 -16.013 1.00 72.50 180 SER A O 1
ATOM 1427 N N . SER A 1 181 ? 12.638 -7.349 -14.220 1.00 84.19 181 SER A N 1
ATOM 1428 C CA . SER A 1 181 ? 11.430 -7.689 -14.973 1.00 84.19 181 SER A CA 1
ATOM 1429 C C . SER A 1 181 ? 10.243 -6.924 -14.409 1.00 84.19 181 SER A C 1
ATOM 1431 O O . SER A 1 181 ? 9.623 -7.323 -13.417 1.00 84.19 181 SER A O 1
ATOM 1433 N N . VAL A 1 182 ? 9.912 -5.815 -15.074 1.00 86.06 182 VAL A N 1
ATOM 1434 C CA . VAL A 1 182 ? 8.751 -4.989 -14.726 1.00 86.06 182 VAL A CA 1
ATOM 1435 C C . VAL A 1 182 ? 7.448 -5.792 -14.802 1.00 86.06 182 VAL A C 1
ATOM 1437 O O . VAL A 1 182 ? 6.557 -5.582 -13.984 1.00 86.06 182 VAL A O 1
ATOM 1440 N N . SER A 1 183 ? 7.373 -6.781 -15.699 1.00 88.25 183 SER A N 1
ATOM 1441 C CA . SER A 1 183 ? 6.242 -7.705 -15.822 1.00 88.25 183 SER A CA 1
ATOM 1442 C C . SER A 1 183 ? 6.012 -8.505 -14.543 1.00 88.25 183 SER A C 1
ATOM 1444 O O . SER A 1 183 ? 4.896 -8.561 -14.032 1.00 88.25 183 SER A O 1
ATOM 1446 N N . ILE A 1 184 ? 7.080 -9.086 -13.987 1.00 89.06 184 ILE A N 1
ATOM 1447 C CA . ILE A 1 184 ? 7.005 -9.853 -12.739 1.00 89.06 184 ILE A CA 1
ATOM 1448 C C . ILE A 1 184 ? 6.637 -8.920 -11.580 1.00 89.06 184 ILE A C 1
ATOM 1450 O O . ILE A 1 184 ? 5.761 -9.246 -10.783 1.00 89.06 184 ILE A O 1
ATOM 1454 N N . ALA A 1 185 ? 7.247 -7.733 -11.507 1.00 88.00 185 ALA A N 1
ATOM 1455 C CA . ALA A 1 185 ? 6.926 -6.754 -10.469 1.00 88.00 185 ALA A CA 1
ATOM 1456 C C . ALA A 1 185 ? 5.446 -6.331 -10.502 1.00 88.00 185 ALA A C 1
ATOM 1458 O O . ALA A 1 185 ? 4.792 -6.294 -9.458 1.00 88.00 185 ALA A O 1
ATOM 1459 N N . ALA A 1 186 ? 4.900 -6.063 -11.690 1.00 87.81 186 ALA A N 1
ATOM 1460 C CA . ALA A 1 186 ? 3.505 -5.679 -11.867 1.00 87.81 186 ALA A CA 1
ATOM 1461 C C . ALA A 1 186 ? 2.521 -6.816 -11.555 1.00 87.81 186 ALA A C 1
ATOM 1463 O O . ALA A 1 186 ? 1.487 -6.563 -10.934 1.00 87.81 186 ALA A O 1
ATOM 1464 N N . ALA A 1 187 ? 2.859 -8.063 -11.896 1.00 90.94 187 ALA A N 1
ATOM 1465 C CA . ALA A 1 187 ? 2.066 -9.227 -11.506 1.00 90.94 187 ALA A CA 1
ATOM 1466 C C . ALA A 1 187 ? 2.056 -9.422 -9.982 1.00 90.94 187 ALA A C 1
ATOM 1468 O O . ALA A 1 187 ? 0.987 -9.554 -9.388 1.00 90.94 187 ALA A O 1
ATOM 1469 N N . ILE A 1 188 ? 3.221 -9.345 -9.322 1.00 90.12 188 ILE A N 1
ATOM 1470 C CA . ILE A 1 188 ? 3.334 -9.457 -7.857 1.00 90.12 188 ILE A CA 1
ATOM 1471 C C . ILE A 1 188 ? 2.449 -8.420 -7.160 1.00 90.12 188 ILE A C 1
ATOM 1473 O O . ILE A 1 188 ? 1.698 -8.761 -6.242 1.00 90.12 188 ILE A O 1
ATOM 1477 N N . THR A 1 189 ? 2.505 -7.152 -7.580 1.00 87.44 189 THR A N 1
ATOM 1478 C CA . THR A 1 189 ? 1.673 -6.113 -6.961 1.00 87.44 189 THR A CA 1
ATOM 1479 C C . THR A 1 189 ? 0.194 -6.267 -7.313 1.00 87.44 189 THR A C 1
ATOM 1481 O O . THR A 1 189 ? -0.655 -5.995 -6.464 1.00 87.44 189 THR A O 1
ATOM 1484 N N . GLY A 1 190 ? -0.133 -6.759 -8.512 1.00 88.12 190 GLY A N 1
ATOM 1485 C CA . GLY A 1 190 ? -1.489 -7.146 -8.909 1.00 88.12 190 GLY A CA 1
ATOM 1486 C C . GLY A 1 190 ? -2.084 -8.215 -7.995 1.00 88.12 190 GLY A C 1
ATOM 1487 O O . GLY A 1 190 ? -3.120 -7.983 -7.371 1.00 88.12 190 GLY A O 1
ATOM 1488 N N . TYR A 1 191 ? -1.390 -9.340 -7.827 1.00 91.69 191 TYR A N 1
ATOM 1489 C CA . TYR A 1 191 ? -1.810 -10.419 -6.932 1.00 91.69 191 TYR A CA 1
ATOM 1490 C C . TYR A 1 191 ? -1.915 -9.968 -5.477 1.00 91.69 191 TYR A C 1
ATOM 1492 O O . TYR A 1 191 ? -2.875 -10.321 -4.793 1.00 91.69 191 TYR A O 1
ATOM 1500 N N . ALA A 1 192 ? -0.978 -9.142 -5.007 1.00 88.62 192 ALA A N 1
ATOM 1501 C CA . ALA A 1 192 ? -1.044 -8.556 -3.674 1.00 88.62 192 ALA A CA 1
ATOM 1502 C C . ALA A 1 192 ? -2.336 -7.741 -3.476 1.00 88.62 192 ALA A C 1
ATOM 1504 O O . ALA A 1 192 ? -3.020 -7.915 -2.462 1.00 88.62 192 ALA A O 1
ATOM 1505 N N . ARG A 1 193 ? -2.706 -6.894 -4.452 1.00 86.44 193 ARG A N 1
ATOM 1506 C CA . ARG A 1 193 ? -3.962 -6.123 -4.426 1.00 86.44 193 ARG A CA 1
ATOM 1507 C C . ARG A 1 193 ? -5.187 -7.034 -4.429 1.00 86.44 193 ARG A C 1
ATOM 1509 O O . ARG A 1 193 ? -6.068 -6.829 -3.601 1.00 86.44 193 ARG A O 1
ATOM 1516 N N . ILE A 1 194 ? -5.220 -8.055 -5.285 1.00 88.31 194 ILE A N 1
ATOM 1517 C CA . ILE A 1 194 ? -6.318 -9.035 -5.326 1.00 88.31 194 ILE A CA 1
ATOM 1518 C C . ILE A 1 194 ? -6.470 -9.723 -3.963 1.00 88.31 194 ILE A C 1
ATOM 1520 O O . ILE A 1 194 ? -7.576 -9.807 -3.434 1.00 88.31 194 ILE A O 1
ATOM 1524 N N . ALA A 1 195 ? -5.364 -10.175 -3.367 1.00 89.19 195 ALA A N 1
ATOM 1525 C CA . ALA A 1 195 ? -5.371 -10.900 -2.102 1.00 89.19 195 ALA A CA 1
ATOM 1526 C C . ALA A 1 195 ? -5.927 -10.063 -0.943 1.00 89.19 195 ALA A C 1
ATOM 1528 O O . ALA A 1 195 ? -6.806 -10.536 -0.226 1.00 89.19 195 ALA A O 1
ATOM 1529 N N . ILE A 1 196 ? -5.456 -8.821 -0.769 1.00 85.06 196 ILE A N 1
ATOM 1530 C CA . ILE A 1 196 ? -5.937 -7.964 0.327 1.00 85.06 196 ILE A CA 1
ATOM 1531 C C . ILE A 1 196 ? -7.381 -7.515 0.105 1.00 85.06 196 ILE A C 1
ATOM 1533 O O . ILE A 1 196 ? -8.122 -7.334 1.068 1.00 85.06 196 ILE A O 1
ATOM 1537 N N . ASN A 1 197 ? -7.810 -7.355 -1.151 1.00 83.38 197 ASN A N 1
ATOM 1538 C CA . ASN A 1 197 ? -9.138 -6.825 -1.433 1.00 83.38 197 ASN A CA 1
ATOM 1539 C C . ASN A 1 197 ? -10.277 -7.784 -1.060 1.00 83.38 197 ASN A C 1
ATOM 1541 O O . ASN A 1 197 ? -11.377 -7.333 -0.752 1.00 83.38 197 ASN A O 1
ATOM 1545 N N . LYS A 1 198 ? -9.985 -9.089 -0.969 1.00 85.69 198 LYS A N 1
ATOM 1546 C CA . LYS A 1 198 ? -10.907 -10.091 -0.405 1.00 85.69 198 LYS A CA 1
ATOM 1547 C C . LYS A 1 198 ? -11.397 -9.719 0.997 1.00 85.69 198 LYS A C 1
ATOM 1549 O O . LYS A 1 198 ? -12.494 -10.108 1.372 1.00 85.69 198 LYS A O 1
ATOM 1554 N N . PHE A 1 199 ? -10.593 -8.968 1.752 1.00 85.62 199 PHE A N 1
ATOM 1555 C CA . PHE A 1 199 ? -10.913 -8.552 3.116 1.00 85.62 199 PHE A CA 1
ATOM 1556 C C . PHE A 1 199 ? -11.471 -7.126 3.203 1.00 85.62 199 PHE A C 1
ATOM 1558 O O . PHE A 1 199 ? -12.183 -6.811 4.150 1.00 85.62 199 PHE A O 1
ATOM 1565 N N . LYS A 1 200 ? -11.194 -6.269 2.210 1.00 81.00 200 LYS A N 1
ATOM 1566 C CA . LYS A 1 200 ? -11.649 -4.867 2.209 1.00 81.00 200 LYS A CA 1
ATOM 1567 C C . LYS A 1 200 ? -13.120 -4.697 1.818 1.00 81.00 200 LYS A C 1
ATOM 1569 O O . LYS A 1 200 ? -13.720 -3.695 2.183 1.00 81.00 200 LYS A O 1
ATOM 1574 N N . ASN A 1 201 ? -13.676 -5.655 1.075 1.00 78.62 201 ASN A N 1
ATOM 1575 C CA . ASN A 1 201 ? -15.059 -5.647 0.583 1.00 78.62 201 ASN A CA 1
ATOM 1576 C C . ASN A 1 201 ? -15.899 -6.792 1.190 1.00 78.62 201 ASN A C 1
ATOM 1578 O O . ASN A 1 201 ? -16.751 -7.371 0.522 1.00 78.62 201 ASN A O 1
ATOM 1582 N N . ILE A 1 202 ? -15.638 -7.172 2.448 1.00 82.75 202 ILE A N 1
ATOM 1583 C CA . ILE A 1 202 ? -16.477 -8.151 3.160 1.00 82.75 202 ILE A CA 1
ATOM 1584 C C . ILE A 1 202 ? -17.862 -7.537 3.418 1.00 82.75 202 ILE A C 1
ATOM 1586 O O . ILE A 1 202 ? -17.964 -6.417 3.915 1.00 82.75 202 ILE A O 1
ATOM 1590 N N . SER A 1 203 ? -18.927 -8.285 3.114 1.00 75.06 203 SER A N 1
ATOM 1591 C CA . SER A 1 203 ? -20.308 -7.857 3.378 1.00 75.06 203 SER A CA 1
ATOM 1592 C C . SER A 1 203 ? -20.529 -7.547 4.862 1.00 75.06 203 SER A C 1
ATOM 1594 O O . SER A 1 203 ? -20.124 -8.313 5.738 1.00 75.06 203 SER A O 1
ATOM 1596 N N . GLY A 1 204 ? -21.190 -6.422 5.143 1.00 70.94 204 GLY A N 1
ATOM 1597 C CA . GLY A 1 204 ? -21.486 -5.986 6.508 1.00 70.94 204 GLY A CA 1
ATOM 1598 C C . GLY A 1 204 ? -20.278 -5.450 7.275 1.00 70.94 204 GLY A C 1
ATOM 1599 O O . GLY A 1 204 ? -20.353 -5.336 8.493 1.00 70.94 204 GLY A O 1
ATOM 1600 N N . ASN A 1 205 ? -19.176 -5.143 6.588 1.00 73.00 205 ASN A N 1
ATOM 1601 C CA . ASN A 1 205 ? -18.053 -4.413 7.150 1.00 73.00 205 ASN A CA 1
ATOM 1602 C C . ASN A 1 205 ? -17.947 -3.036 6.484 1.00 73.00 205 ASN A C 1
ATOM 1604 O O . ASN A 1 205 ? -17.711 -2.930 5.279 1.00 73.00 205 ASN A O 1
ATOM 1608 N N . ASN A 1 206 ? -18.100 -1.970 7.269 1.00 62.81 206 ASN A N 1
ATOM 1609 C CA . ASN A 1 206 ? -18.109 -0.621 6.715 1.00 62.81 206 ASN A CA 1
ATOM 1610 C C . ASN A 1 206 ? -16.720 -0.010 6.511 1.00 62.81 206 ASN A C 1
ATOM 1612 O O . ASN A 1 206 ? -16.644 1.018 5.830 1.00 62.81 206 ASN A O 1
ATOM 1616 N N . TYR A 1 207 ? -15.635 -0.598 7.026 1.00 65.38 207 TYR A N 1
ATOM 1617 C CA . TYR A 1 207 ? -14.295 -0.007 6.903 1.00 65.38 207 TYR A CA 1
ATOM 1618 C C . TYR A 1 207 ? -13.312 -0.863 6.096 1.00 65.38 207 TYR A C 1
ATOM 1620 O O . TYR A 1 207 ? -13.447 -2.070 5.989 1.00 65.38 207 TYR A O 1
ATOM 1628 N N . SER A 1 208 ? -12.311 -0.240 5.465 1.00 63.38 208 SER A N 1
ATOM 1629 C CA . SER A 1 208 ? -11.477 -0.935 4.472 1.00 63.38 208 SER A CA 1
ATOM 1630 C C . SER A 1 208 ? -10.428 -1.873 5.085 1.00 63.38 208 SER A C 1
ATOM 1632 O O . SER A 1 208 ? -10.282 -3.001 4.636 1.00 63.38 208 SER A O 1
ATOM 1634 N N . VAL A 1 209 ? -9.655 -1.418 6.077 1.00 65.69 209 VAL A N 1
ATOM 1635 C CA . VAL A 1 209 ? -8.534 -2.190 6.672 1.00 65.69 209 VAL A CA 1
ATOM 1636 C C . VAL A 1 209 ? -8.752 -2.491 8.158 1.00 65.69 209 VAL A C 1
ATOM 1638 O O . VAL A 1 209 ? -8.206 -3.454 8.693 1.00 65.69 209 VAL A O 1
ATOM 1641 N N . VAL A 1 210 ? -9.563 -1.675 8.824 1.00 77.25 210 VAL A N 1
ATOM 1642 C CA . VAL A 1 210 ? -10.096 -1.982 10.151 1.00 77.25 210 VAL A CA 1
ATOM 1643 C C . VAL A 1 210 ? -11.435 -2.670 9.927 1.00 77.25 210 VAL A C 1
ATOM 1645 O O . VAL A 1 210 ? -12.191 -2.240 9.069 1.00 77.25 210 VAL A O 1
ATOM 1648 N N . LEU A 1 211 ? -11.734 -3.740 10.641 1.00 82.19 211 LEU A N 1
ATOM 1649 C CA . LEU A 1 211 ? -13.004 -4.441 10.487 1.00 82.19 211 LEU A CA 1
ATOM 1650 C C . LEU A 1 211 ? -13.893 -4.174 11.694 1.00 82.19 211 LEU A C 1
ATOM 1652 O O . LEU A 1 211 ? -13.392 -4.119 12.813 1.00 82.19 211 LEU A O 1
ATOM 1656 N N . GLU A 1 212 ? -15.202 -4.045 11.487 1.00 82.69 212 GLU A N 1
ATOM 1657 C CA . GLU A 1 212 ? -16.175 -3.944 12.593 1.00 82.69 212 GLU A CA 1
ATOM 1658 C C . GLU A 1 212 ? -16.267 -5.238 13.408 1.00 82.69 212 GLU A C 1
ATOM 1660 O O . GLU A 1 212 ? -16.570 -5.232 14.597 1.00 82.69 212 GLU A O 1
ATOM 1665 N N . LYS A 1 213 ? -16.011 -6.372 12.756 1.00 85.94 213 LYS A N 1
ATOM 1666 C CA . LYS A 1 213 ? -16.075 -7.705 13.352 1.00 85.94 213 LYS A CA 1
ATOM 1667 C C . LYS A 1 213 ? -14.736 -8.409 13.173 1.00 85.94 213 LYS A C 1
ATOM 1669 O O . LYS A 1 213 ? -14.061 -8.173 12.167 1.00 85.94 213 LYS A O 1
ATOM 1674 N N . PRO A 1 214 ? -14.345 -9.286 14.110 1.00 89.31 214 PRO A N 1
ATOM 1675 C CA . PRO A 1 214 ? -13.125 -10.055 13.949 1.00 89.31 214 PRO A CA 1
ATOM 1676 C C . PRO A 1 214 ? -13.243 -10.972 12.727 1.00 89.31 214 PRO A C 1
ATOM 1678 O O . PRO A 1 214 ? -14.312 -11.516 12.440 1.00 89.31 214 PRO A O 1
ATOM 1681 N N . LEU A 1 215 ? -12.132 -11.163 12.014 1.00 89.38 215 LEU A N 1
ATOM 1682 C CA . LEU A 1 215 ? -12.063 -12.166 10.952 1.00 89.38 215 LEU A CA 1
ATOM 1683 C C . LEU A 1 215 ? -12.247 -13.570 11.525 1.00 89.38 215 LEU A C 1
ATOM 1685 O O . LEU A 1 215 ? -11.807 -13.866 12.637 1.00 89.38 215 LEU A O 1
ATOM 1689 N N . GLU A 1 216 ? -12.826 -14.458 10.717 1.00 89.44 216 GLU A N 1
ATOM 1690 C CA . GLU A 1 216 ? -12.858 -15.883 11.033 1.00 89.44 216 GLU A CA 1
ATOM 1691 C C . GLU A 1 216 ? -11.440 -16.412 11.289 1.00 89.44 216 GLU A C 1
ATOM 1693 O O . GLU A 1 216 ? -10.497 -16.089 10.559 1.00 89.44 216 GLU A O 1
ATOM 1698 N N . SER A 1 217 ? -11.300 -17.284 12.289 1.00 89.44 217 SER A N 1
ATOM 1699 C CA . SER A 1 217 ? -10.007 -17.823 12.734 1.00 89.44 217 SER A CA 1
ATOM 1700 C C . SER A 1 217 ? -9.199 -18.478 11.611 1.00 89.44 217 SER A C 1
ATOM 1702 O O . SER A 1 217 ? -7.979 -18.380 11.608 1.00 89.44 217 SER A O 1
ATOM 1704 N N . LYS A 1 218 ? -9.858 -19.070 10.606 1.00 92.25 218 LYS A N 1
ATOM 1705 C CA . LYS A 1 218 ? -9.203 -19.670 9.428 1.00 92.25 218 LYS A CA 1
ATOM 1706 C C . LYS A 1 218 ? -8.361 -18.676 8.611 1.00 92.25 218 LYS A C 1
ATOM 1708 O O . LYS A 1 218 ? -7.421 -19.084 7.932 1.00 92.25 218 LYS A O 1
ATOM 1713 N N . TYR A 1 219 ? -8.691 -17.384 8.662 1.00 90.25 219 TYR A N 1
ATOM 1714 C CA . TYR A 1 219 ? -7.953 -16.327 7.968 1.00 90.25 219 TYR A CA 1
ATOM 1715 C C . TYR A 1 219 ? -6.880 -15.674 8.841 1.00 90.25 219 TYR A C 1
ATOM 1717 O O . TYR A 1 219 ? -6.036 -14.954 8.307 1.00 90.25 219 TYR A O 1
ATOM 1725 N N . VAL A 1 220 ? -6.905 -15.904 10.157 1.00 92.38 220 VAL A N 1
ATOM 1726 C CA . VAL A 1 220 ? -6.050 -15.215 11.128 1.00 92.38 220 VAL A CA 1
ATOM 1727 C C . VAL A 1 220 ? -4.959 -16.147 11.634 1.00 92.38 220 VAL A C 1
ATOM 1729 O O . VAL A 1 220 ? -5.234 -17.236 12.128 1.00 92.38 220 VAL A O 1
ATOM 1732 N N . GLY A 1 221 ? -3.706 -15.705 11.570 1.00 90.50 221 GLY A N 1
ATOM 1733 C CA . GLY A 1 221 ? -2.598 -16.491 12.099 1.00 90.50 221 GLY A CA 1
ATOM 1734 C C . GLY A 1 221 ? -1.230 -15.928 11.746 1.00 90.50 221 GLY A C 1
ATOM 1735 O O . GLY A 1 221 ? -1.084 -14.743 11.446 1.00 90.50 221 GLY A O 1
ATOM 1736 N N . LYS A 1 222 ? -0.203 -16.774 11.848 1.00 88.44 222 LYS A N 1
ATOM 1737 C CA . LYS A 1 222 ? 1.207 -16.400 11.631 1.00 88.44 222 LYS A CA 1
ATOM 1738 C C . LYS A 1 222 ? 1.747 -16.862 10.277 1.00 88.44 222 LYS A C 1
ATOM 1740 O O . LYS A 1 222 ? 2.878 -16.522 9.934 1.00 88.44 222 LYS A O 1
ATOM 1745 N N . GLU A 1 223 ? 0.973 -17.642 9.528 1.00 88.69 223 GLU A N 1
ATOM 1746 C CA . GLU A 1 223 ? 1.424 -18.205 8.261 1.00 88.69 223 GLU A CA 1
ATOM 1747 C C . GLU A 1 223 ? 1.413 -17.170 7.131 1.00 88.69 223 GLU A C 1
ATOM 1749 O O . GLU A 1 223 ? 0.810 -16.094 7.212 1.00 88.69 223 GLU A O 1
ATOM 1754 N N . LEU A 1 224 ? 2.105 -17.513 6.045 1.00 85.12 224 LEU A N 1
ATOM 1755 C CA . LEU A 1 224 ? 2.263 -16.664 4.874 1.00 85.12 224 LEU A CA 1
ATOM 1756 C C . LEU A 1 224 ? 0.909 -16.365 4.204 1.00 85.12 224 LEU A C 1
ATOM 1758 O O . LEU A 1 224 ? 0.228 -17.266 3.709 1.00 85.12 224 LEU A O 1
ATOM 1762 N N . GLY A 1 225 ? 0.558 -15.080 4.121 1.00 85.75 225 GLY A N 1
ATOM 1763 C CA . GLY A 1 225 ? -0.700 -14.604 3.543 1.00 85.75 225 GLY A CA 1
ATOM 1764 C C . GLY A 1 225 ? -1.901 -14.619 4.491 1.00 85.75 225 GLY A C 1
ATOM 1765 O O . GLY A 1 225 ? -2.964 -14.156 4.086 1.00 85.75 225 GLY A O 1
ATOM 1766 N N . GLN A 1 226 ? -1.754 -15.116 5.725 1.00 90.75 226 GLN A N 1
ATOM 1767 C CA . GLN A 1 226 ? -2.778 -14.944 6.758 1.00 90.75 226 GLN A CA 1
ATOM 1768 C C . GLN A 1 226 ? -2.793 -13.505 7.283 1.00 90.75 226 GLN A C 1
ATOM 1770 O O . GLN A 1 226 ? -1.803 -12.770 7.193 1.00 90.75 226 GLN A O 1
ATOM 1775 N N . MET A 1 227 ? -3.930 -13.119 7.849 1.00 91.25 227 MET A N 1
ATOM 1776 C CA . MET A 1 227 ? -4.132 -11.825 8.481 1.00 91.25 227 MET A CA 1
ATOM 1777 C C . MET A 1 227 ? -3.622 -11.877 9.922 1.00 91.25 227 MET A C 1
ATOM 1779 O O . MET A 1 227 ? -3.911 -12.804 10.677 1.00 91.25 227 MET A O 1
ATOM 1783 N N . LYS A 1 228 ? -2.865 -10.865 10.318 1.00 90.12 228 LYS A N 1
ATOM 1784 C CA . LYS A 1 228 ? -2.376 -10.662 11.676 1.00 90.12 228 LYS A CA 1
ATOM 1785 C C . LYS A 1 228 ? -3.182 -9.538 12.303 1.00 90.12 228 LYS A C 1
ATOM 1787 O O . LYS A 1 228 ? -3.246 -8.450 11.738 1.00 90.12 228 LYS A O 1
ATOM 1792 N N . LEU A 1 229 ? -3.800 -9.802 13.454 1.00 89.75 229 LEU A N 1
ATOM 1793 C CA . LEU A 1 229 ? -4.409 -8.743 14.252 1.00 89.75 229 LEU A CA 1
ATOM 1794 C C . LEU A 1 229 ? -3.279 -7.884 14.825 1.00 89.75 229 LEU A C 1
ATOM 1796 O O . LEU A 1 229 ? -2.493 -8.360 15.641 1.00 89.75 229 LEU A O 1
ATOM 1800 N N . GLU A 1 230 ? -3.176 -6.651 14.347 1.00 86.19 230 GLU A N 1
ATOM 1801 C CA . GLU A 1 230 ? -2.183 -5.685 14.812 1.00 86.19 230 GLU A CA 1
ATOM 1802 C C . GLU A 1 230 ? -2.693 -4.994 16.074 1.00 86.19 230 GLU A C 1
ATOM 1804 O O . GLU A 1 230 ? -2.021 -5.022 17.102 1.00 86.19 230 GLU A O 1
ATOM 1809 N N . TYR A 1 231 ? -3.903 -4.425 16.011 1.00 86.62 231 TYR A N 1
ATOM 1810 C CA . TYR A 1 231 ? -4.488 -3.662 17.112 1.00 86.62 231 TYR A CA 1
ATOM 1811 C C . TYR A 1 231 ? -5.995 -3.892 17.210 1.00 86.62 231 TYR A C 1
ATOM 1813 O O . TYR A 1 231 ? -6.696 -3.949 16.196 1.00 86.62 231 TYR A O 1
ATOM 1821 N N . PHE A 1 232 ? -6.497 -3.941 18.441 1.00 90.06 232 PHE A N 1
ATOM 1822 C CA . PHE A 1 232 ? -7.880 -3.570 18.710 1.00 90.06 232 PHE A CA 1
ATOM 1823 C C . PHE A 1 232 ? -7.970 -2.037 18.718 1.00 90.06 232 PHE A C 1
ATOM 1825 O O . PHE A 1 232 ? -7.092 -1.368 19.259 1.00 90.06 232 PHE A O 1
ATOM 1832 N N . VAL A 1 233 ? -8.983 -1.484 18.059 1.00 90.81 233 VAL A N 1
ATOM 1833 C CA . VAL A 1 233 ? -9.175 -0.046 17.849 1.00 90.81 233 VAL A CA 1
ATOM 1834 C C . VAL A 1 233 ? -10.424 0.363 18.612 1.00 90.81 233 VAL A C 1
ATOM 1836 O O . VAL A 1 233 ? -11.530 0.242 18.093 1.00 90.81 233 VAL A O 1
ATOM 1839 N N . LYS A 1 234 ? -10.257 0.850 19.841 1.00 92.00 234 LYS A N 1
ATOM 1840 C CA . LYS A 1 234 ? -11.359 1.434 20.610 1.00 92.00 234 LYS A CA 1
ATOM 1841 C C . LYS A 1 234 ? -11.835 2.726 19.953 1.00 92.00 234 LYS A C 1
ATOM 1843 O O . LYS A 1 234 ? -13.029 2.894 19.731 1.00 92.00 234 LYS A O 1
ATOM 1848 N N . GLU A 1 235 ? -10.888 3.584 19.582 1.00 91.81 235 GLU A N 1
ATOM 1849 C CA . GLU A 1 235 ? -11.118 4.782 18.777 1.00 91.81 235 GLU A CA 1
ATOM 1850 C C . GLU A 1 235 ? -10.002 4.929 17.739 1.00 91.81 235 GLU A C 1
ATOM 1852 O O . GLU A 1 235 ? -8.822 4.747 18.038 1.00 91.81 235 GLU A O 1
ATOM 1857 N N . GLY A 1 236 ? -10.366 5.257 16.503 1.00 90.81 236 GLY A N 1
ATOM 1858 C CA . GLY A 1 236 ? -9.431 5.492 15.413 1.00 90.81 236 GLY A CA 1
ATOM 1859 C C . GLY A 1 236 ? -9.835 6.698 14.578 1.00 90.81 236 GLY A C 1
ATOM 1860 O O . GLY A 1 236 ? -10.987 6.807 14.156 1.00 90.81 236 GLY A O 1
ATOM 1861 N N . ILE A 1 237 ? -8.873 7.580 14.307 1.00 90.06 237 ILE A N 1
ATOM 1862 C CA . ILE A 1 237 ? -9.029 8.747 13.435 1.00 90.06 237 ILE A CA 1
ATOM 1863 C C . ILE A 1 237 ? -8.058 8.601 12.269 1.00 90.06 237 ILE A C 1
ATOM 1865 O O . ILE A 1 237 ? -6.842 8.612 12.451 1.00 90.06 237 ILE A O 1
ATOM 1869 N N . PHE A 1 238 ? -8.586 8.476 11.057 1.00 86.19 238 PHE A N 1
ATOM 1870 C CA . PHE A 1 238 ? -7.818 8.271 9.835 1.00 86.19 238 PHE A CA 1
ATOM 1871 C C . PHE A 1 238 ? -7.994 9.484 8.932 1.00 86.19 238 PHE A C 1
ATOM 1873 O O . PHE A 1 238 ? -9.058 9.683 8.366 1.00 86.19 238 PHE A O 1
ATOM 1880 N N . ILE A 1 239 ? -6.958 10.303 8.771 1.00 82.88 239 ILE A N 1
ATOM 1881 C CA . ILE A 1 239 ? -7.036 11.491 7.906 1.00 82.88 239 ILE A CA 1
ATOM 1882 C C . ILE A 1 239 ? -6.687 11.109 6.469 1.00 82.88 239 ILE A C 1
ATOM 1884 O O . ILE A 1 239 ? -7.421 11.410 5.536 1.00 82.88 239 ILE A O 1
ATOM 1888 N N . LYS A 1 240 ? -5.575 10.389 6.294 1.00 74.44 240 LYS A N 1
ATOM 1889 C CA . LYS A 1 240 ? -5.102 9.885 4.998 1.00 74.44 240 LYS A CA 1
ATOM 1890 C C . LYS A 1 240 ? -4.184 8.673 5.204 1.00 74.44 240 LYS A C 1
ATOM 1892 O O . LYS A 1 240 ? -3.802 8.366 6.341 1.00 74.44 240 LYS A O 1
ATOM 1897 N N . PRO A 1 241 ? -3.759 7.972 4.140 1.00 73.62 241 PRO A N 1
ATOM 1898 C CA . PRO A 1 241 ? -2.789 6.893 4.269 1.00 73.62 241 PRO A CA 1
ATOM 1899 C C . PRO A 1 241 ? -1.535 7.331 5.042 1.00 73.62 241 PRO A C 1
ATOM 1901 O O . PRO A 1 241 ? -0.860 8.292 4.677 1.00 73.62 241 PRO A O 1
ATOM 1904 N N . LYS A 1 242 ? -1.211 6.593 6.114 1.00 77.50 242 LYS A N 1
ATOM 1905 C CA . LYS A 1 242 ? -0.088 6.871 7.037 1.00 77.50 242 LYS A CA 1
ATOM 1906 C C . LYS A 1 242 ? -0.176 8.202 7.806 1.00 77.50 242 LYS A C 1
ATOM 1908 O O . LYS A 1 242 ? 0.856 8.658 8.306 1.00 77.50 242 LYS A O 1
ATOM 1913 N N . LEU A 1 243 ? -1.369 8.788 7.898 1.00 83.62 243 LEU A N 1
ATOM 1914 C CA . LEU A 1 243 ? -1.706 9.862 8.826 1.00 83.62 243 LEU A CA 1
ATOM 1915 C C . LEU A 1 243 ? -2.955 9.461 9.615 1.00 83.62 243 LEU A C 1
ATOM 1917 O O . LEU A 1 243 ? -4.079 9.661 9.150 1.00 83.62 243 LEU A O 1
ATOM 1921 N N . TYR A 1 244 ? -2.747 8.837 10.770 1.00 86.94 244 TYR A N 1
ATOM 1922 C CA . TYR A 1 244 ? -3.834 8.361 11.618 1.00 86.94 244 TYR A CA 1
ATOM 1923 C C . TYR A 1 244 ? -3.434 8.255 13.096 1.00 86.94 244 TYR A C 1
ATOM 1925 O O . TYR A 1 244 ? -2.252 8.100 13.422 1.00 86.94 244 TYR A O 1
ATOM 1933 N N . TYR A 1 245 ? -4.450 8.281 13.952 1.00 90.88 245 TYR A N 1
ATOM 1934 C CA . TYR A 1 245 ? -4.408 8.016 15.387 1.00 90.88 245 TYR A CA 1
ATOM 1935 C C . TYR A 1 245 ? -5.245 6.769 15.695 1.00 90.88 245 TYR A C 1
ATOM 1937 O O . TYR A 1 245 ? -6.318 6.593 15.119 1.00 90.88 245 TYR A O 1
ATOM 1945 N N . ILE A 1 246 ? -4.755 5.903 16.580 1.00 90.88 246 ILE A N 1
ATOM 1946 C CA . ILE A 1 246 ? -5.483 4.746 17.116 1.00 90.88 246 ILE A CA 1
ATOM 1947 C C . ILE A 1 246 ? -5.288 4.706 18.631 1.00 90.88 246 ILE A C 1
ATOM 1949 O O . ILE A 1 246 ? -4.158 4.793 19.107 1.00 90.88 246 ILE A O 1
ATOM 1953 N N . ASN A 1 247 ? -6.376 4.491 19.359 1.00 92.06 247 ASN A N 1
ATOM 1954 C CA . ASN A 1 247 ? -6.410 4.158 20.774 1.00 92.06 247 ASN A CA 1
ATOM 1955 C C . ASN A 1 247 ? -6.986 2.748 20.931 1.00 92.06 247 ASN A C 1
ATOM 1957 O O . ASN A 1 247 ? -8.038 2.444 20.363 1.00 92.06 247 ASN A O 1
ATOM 1961 N N . ASN A 1 248 ? -6.310 1.881 21.682 1.00 87.31 248 ASN A N 1
ATOM 1962 C CA . ASN A 1 248 ? -6.774 0.512 21.917 1.00 87.31 248 ASN A CA 1
ATOM 1963 C C . ASN A 1 248 ? -7.687 0.353 23.148 1.00 87.31 248 ASN A C 1
ATOM 1965 O O . ASN A 1 248 ? -8.239 -0.723 23.339 1.00 87.31 248 ASN A O 1
ATOM 1969 N N . GLY A 1 249 ? -7.866 1.398 23.960 1.00 83.00 249 GLY A N 1
ATOM 1970 C CA . GLY A 1 249 ? -8.656 1.377 25.195 1.00 83.00 249 GLY A CA 1
ATOM 1971 C C . GLY A 1 249 ? -7.875 0.983 26.455 1.00 83.00 249 GLY A C 1
ATOM 1972 O O . GLY A 1 249 ? -8.321 1.305 27.551 1.00 83.00 249 GLY A O 1
ATOM 1973 N N . ASP A 1 250 ? -6.683 0.395 26.315 1.00 82.88 250 ASP A N 1
ATOM 1974 C CA . ASP A 1 250 ? -5.829 -0.064 27.425 1.00 82.88 250 ASP A CA 1
ATOM 1975 C C . ASP A 1 250 ? -4.678 0.919 27.720 1.00 82.88 250 ASP A C 1
ATOM 1977 O O . ASP A 1 250 ? -3.609 0.544 28.204 1.00 82.88 250 ASP A O 1
ATOM 1981 N N . GLY A 1 251 ? -4.865 2.195 27.371 1.00 79.44 251 GLY A N 1
ATOM 1982 C CA . GLY A 1 251 ? -3.857 3.246 27.538 1.00 79.44 251 GLY A CA 1
ATOM 1983 C C . GLY A 1 251 ? -2.741 3.244 26.486 1.00 79.44 251 GLY A C 1
ATOM 1984 O O . GLY A 1 251 ? -1.786 4.006 26.626 1.00 79.44 251 GLY A O 1
ATOM 1985 N N . MET A 1 252 ? -2.838 2.426 25.428 1.00 83.75 252 MET A N 1
ATOM 1986 C CA . MET A 1 252 ? -1.896 2.468 24.308 1.00 83.75 252 MET A CA 1
ATOM 1987 C C . MET A 1 252 ? -2.438 3.352 23.184 1.00 83.75 252 MET A C 1
ATOM 1989 O O . MET A 1 252 ? -3.471 3.068 22.573 1.00 83.75 252 MET A O 1
ATOM 1993 N N . GLU A 1 253 ? -1.668 4.386 22.861 1.00 88.81 253 GLU A N 1
ATOM 1994 C CA . GLU A 1 253 ? -1.925 5.271 21.731 1.00 88.81 253 GLU A CA 1
ATOM 1995 C C . GLU A 1 253 ? -0.906 5.047 20.618 1.00 88.81 253 GLU A C 1
ATOM 1997 O O . GLU A 1 253 ? 0.297 4.885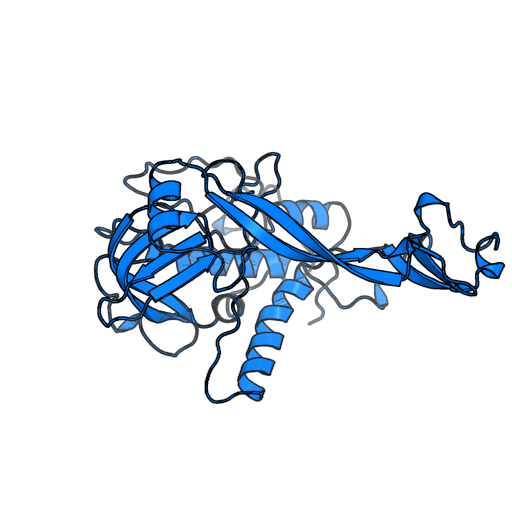 20.842 1.00 88.81 253 GLU A O 1
ATOM 2002 N N . ILE A 1 254 ? -1.392 5.056 19.383 1.00 88.00 254 ILE A N 1
ATOM 2003 C CA . ILE A 1 254 ? -0.580 4.870 18.190 1.00 88.00 254 ILE A CA 1
ATOM 2004 C C . ILE A 1 254 ? -0.822 6.052 17.271 1.00 88.00 254 ILE A C 1
ATOM 2006 O O . ILE A 1 254 ? -1.868 6.170 16.637 1.00 88.00 254 ILE A O 1
ATOM 2010 N N . ILE A 1 255 ? 0.205 6.885 17.134 1.00 87.50 255 ILE A N 1
ATOM 2011 C CA . ILE A 1 255 ? 0.236 7.975 16.165 1.00 87.50 255 ILE A CA 1
ATOM 2012 C C . ILE A 1 255 ? 1.133 7.576 15.001 1.00 87.50 255 ILE A C 1
ATOM 2014 O O . ILE A 1 255 ? 2.299 7.196 15.154 1.00 87.50 255 ILE A O 1
ATOM 2018 N N . LYS A 1 256 ? 0.586 7.663 13.792 1.00 84.06 256 LYS A N 1
ATOM 2019 C CA . LYS A 1 256 ? 1.336 7.483 12.552 1.00 84.06 256 LYS A CA 1
ATOM 2020 C C . LYS A 1 256 ? 1.177 8.731 11.716 1.00 84.06 256 LYS A C 1
ATOM 2022 O O . LYS A 1 256 ? 0.089 8.991 11.231 1.00 84.06 256 LYS A O 1
ATOM 2027 N N . ALA A 1 257 ? 2.277 9.446 11.511 1.00 80.69 257 ALA A N 1
ATOM 2028 C CA . ALA A 1 257 ? 2.344 10.618 10.650 1.00 80.69 257 ALA A CA 1
ATOM 2029 C C . ALA A 1 257 ? 3.619 10.563 9.797 1.00 80.69 257 ALA A C 1
ATOM 2031 O O . ALA A 1 257 ? 4.728 10.858 10.259 1.00 80.69 257 ALA A O 1
ATOM 2032 N N . LYS A 1 258 ? 3.492 10.124 8.536 1.00 71.50 258 LYS A N 1
ATOM 2033 C CA . LYS A 1 258 ? 4.629 10.126 7.600 1.00 71.50 258 LYS A CA 1
ATOM 2034 C C . LYS A 1 258 ? 5.120 11.565 7.419 1.00 71.50 258 LYS A C 1
ATOM 2036 O O . LYS A 1 258 ? 4.351 12.435 7.040 1.00 71.50 258 LYS A O 1
ATOM 2041 N N . GLY A 1 259 ? 6.415 11.776 7.636 1.00 66.50 259 GLY A N 1
ATOM 2042 C CA . GLY A 1 259 ? 7.060 13.068 7.415 1.00 66.50 259 GLY A CA 1
ATOM 2043 C C . GLY A 1 259 ? 7.133 13.967 8.646 1.00 66.50 259 GLY A C 1
ATOM 2044 O O . GLY A 1 259 ? 7.902 14.914 8.594 1.00 66.50 259 GLY A O 1
ATOM 2045 N N . VAL A 1 260 ? 6.449 13.649 9.750 1.00 68.56 260 VAL A N 1
ATOM 2046 C CA . VAL A 1 260 ? 6.290 14.555 10.911 1.00 68.56 260 VAL A CA 1
ATOM 2047 C C . VAL A 1 260 ? 6.975 14.047 12.196 1.00 68.56 260 VAL A C 1
ATOM 2049 O O . VAL A 1 260 ? 7.161 14.787 13.151 1.00 68.56 260 VAL A O 1
ATOM 2052 N N . GLY A 1 261 ? 7.505 12.820 12.185 1.00 63.03 261 GLY A N 1
ATOM 2053 C CA . GLY A 1 261 ? 8.208 12.238 13.340 1.00 63.03 261 GLY A CA 1
ATOM 2054 C C . GLY A 1 261 ? 7.244 11.670 14.390 1.00 63.03 261 GLY A C 1
ATOM 2055 O O . GLY A 1 261 ? 6.038 11.878 14.310 1.00 63.03 261 GLY A O 1
ATOM 2056 N N . LYS A 1 262 ? 7.761 10.881 15.346 1.00 59.72 262 LYS A N 1
ATOM 2057 C CA . LYS A 1 262 ? 6.927 10.102 16.289 1.00 59.72 262 LYS A CA 1
ATOM 2058 C C . LYS A 1 262 ? 6.142 10.961 17.298 1.00 59.72 262 LYS A C 1
ATOM 2060 O O . LYS A 1 262 ? 5.101 10.505 17.743 1.00 59.72 262 LYS A O 1
ATOM 2065 N N . ASN A 1 263 ? 6.593 12.185 17.589 1.00 67.81 263 ASN A N 1
ATOM 2066 C CA . ASN A 1 263 ? 6.015 13.054 18.629 1.00 67.81 263 ASN A CA 1
ATOM 2067 C C . ASN A 1 263 ? 5.513 14.401 18.078 1.00 67.81 263 ASN A C 1
ATOM 2069 O O . ASN A 1 263 ? 5.350 15.350 18.834 1.00 67.81 263 ASN A O 1
ATOM 2073 N N . GLY A 1 264 ? 5.345 14.524 16.759 1.00 74.44 264 GLY A N 1
ATOM 2074 C CA . GLY A 1 264 ? 4.991 15.803 16.134 1.00 74.44 264 GLY A CA 1
ATOM 2075 C C . GLY A 1 264 ? 3.499 16.141 16.161 1.00 74.44 264 GLY A C 1
ATOM 2076 O O . GLY A 1 264 ? 3.130 17.199 15.672 1.00 74.44 264 GLY A O 1
ATOM 2077 N N . LEU A 1 265 ? 2.646 15.241 16.660 1.00 85.06 265 LEU A N 1
ATOM 2078 C CA . LEU A 1 265 ? 1.190 15.390 16.660 1.00 85.06 265 LEU A CA 1
ATOM 2079 C C . LEU A 1 265 ? 0.582 14.811 17.933 1.00 85.06 265 LEU A C 1
ATOM 2081 O O . LEU A 1 265 ? 1.104 13.846 18.491 1.00 85.06 265 LEU A O 1
ATOM 2085 N N . THR A 1 266 ? -0.556 15.371 18.324 1.00 89.38 266 THR A N 1
ATOM 2086 C CA . THR A 1 266 ? -1.386 14.951 19.456 1.00 89.38 266 THR A CA 1
ATOM 2087 C C . THR A 1 266 ? -2.777 14.520 18.987 1.00 89.38 266 THR A C 1
ATOM 2089 O O . THR A 1 266 ? -3.177 14.796 17.856 1.00 89.38 266 THR A O 1
ATOM 2092 N N . TYR A 1 267 ? -3.552 13.873 19.861 1.00 89.75 267 TYR A N 1
ATOM 2093 C CA . TYR A 1 267 ? -4.957 13.540 19.589 1.00 89.75 267 TYR A CA 1
ATOM 2094 C C . TYR A 1 267 ? -5.784 14.761 19.140 1.00 89.75 267 TYR A C 1
ATOM 2096 O O . TYR A 1 267 ? -6.513 14.691 18.151 1.00 89.75 267 TYR A O 1
ATOM 2104 N N . ASN A 1 268 ? -5.616 15.908 19.808 1.00 90.38 268 ASN A N 1
ATOM 2105 C CA . ASN A 1 268 ? -6.338 17.138 19.471 1.00 90.38 268 ASN A CA 1
ATOM 2106 C C . ASN A 1 268 ? -6.016 17.634 18.056 1.00 90.38 268 ASN A C 1
ATOM 2108 O O . ASN A 1 268 ? -6.894 18.158 17.374 1.00 90.38 268 ASN A O 1
ATOM 2112 N N . ASP A 1 269 ? -4.787 17.426 17.587 1.00 90.38 269 ASP A N 1
ATOM 2113 C CA . ASP A 1 269 ? -4.405 17.775 16.219 1.00 90.38 269 ASP A CA 1
ATOM 2114 C C . ASP A 1 269 ? -5.124 16.892 15.196 1.00 90.38 269 ASP A C 1
ATOM 2116 O O . ASP A 1 269 ? -5.550 17.374 14.150 1.00 90.38 269 ASP A O 1
ATOM 2120 N N . PHE A 1 270 ? -5.342 15.610 15.506 1.00 89.75 270 PHE A N 1
ATOM 2121 C CA . PHE A 1 270 ? -6.158 14.733 14.663 1.00 89.75 270 PHE A CA 1
ATOM 2122 C C . PHE A 1 270 ? -7.629 15.149 14.633 1.00 89.75 270 PHE A C 1
ATOM 2124 O O . PHE A 1 270 ? -8.252 15.035 13.581 1.00 89.75 270 PHE A O 1
ATOM 2131 N N . ILE A 1 271 ? -8.176 15.667 15.736 1.00 90.62 271 ILE A N 1
ATOM 2132 C CA . ILE A 1 271 ? -9.535 16.227 15.760 1.00 90.62 271 ILE A CA 1
ATOM 2133 C C . ILE A 1 271 ? -9.629 17.482 14.887 1.00 90.62 271 ILE A C 1
ATOM 2135 O O . ILE A 1 271 ? -10.536 17.576 14.063 1.00 90.62 271 ILE A O 1
ATOM 2139 N N . LYS A 1 272 ? -8.663 18.402 14.990 1.00 87.69 272 LYS A N 1
ATOM 2140 C CA . LYS A 1 272 ? -8.580 19.581 14.110 1.00 87.69 272 LYS A CA 1
ATOM 2141 C C . LYS A 1 272 ? -8.519 19.175 12.638 1.00 87.69 272 LYS A C 1
ATOM 2143 O O . LYS A 1 272 ? -9.338 19.613 11.835 1.00 87.69 272 LYS A O 1
ATOM 2148 N N . LEU A 1 273 ? -7.607 18.262 12.300 1.00 88.19 273 LEU A N 1
ATOM 2149 C CA . LEU A 1 273 ? -7.468 17.745 10.938 1.00 88.19 273 LEU A CA 1
ATOM 2150 C C . LEU A 1 273 ? -8.742 17.048 10.450 1.00 88.19 273 LEU A C 1
ATOM 2152 O O . LEU A 1 273 ? -9.068 17.149 9.271 1.00 88.19 273 LEU A O 1
ATOM 2156 N N . LEU A 1 274 ? -9.468 16.344 11.322 1.00 85.56 274 LEU A N 1
ATOM 2157 C CA . LEU A 1 274 ? -10.743 15.708 10.986 1.00 85.56 274 LEU A CA 1
ATOM 2158 C C . LEU A 1 274 ? -11.820 16.747 10.642 1.00 85.56 274 LEU A C 1
ATOM 2160 O O . LEU A 1 274 ? -12.584 16.534 9.704 1.00 85.56 274 LEU A O 1
ATOM 2164 N N . ASN A 1 275 ? -11.823 17.884 11.338 1.00 84.12 275 ASN A N 1
ATOM 2165 C CA . ASN A 1 275 ? -12.728 19.009 11.090 1.00 84.12 275 ASN A CA 1
ATOM 2166 C C . ASN A 1 275 ? -12.327 19.870 9.876 1.00 84.12 275 ASN A C 1
ATOM 2168 O O . ASN A 1 275 ? -12.994 20.857 9.577 1.00 84.12 275 ASN A O 1
ATOM 2172 N N . GLY A 1 276 ? -11.245 19.515 9.175 1.00 79.50 276 GLY A N 1
ATOM 2173 C CA . GLY A 1 276 ? -10.731 20.279 8.036 1.00 79.50 276 GLY A CA 1
ATOM 2174 C C . GLY A 1 276 ? -9.867 21.479 8.430 1.00 79.50 276 GLY A C 1
ATOM 2175 O O . GLY A 1 276 ? -9.446 22.240 7.559 1.00 79.50 276 GLY A O 1
ATOM 2176 N N . GLU A 1 277 ? -9.566 21.643 9.717 1.00 84.38 277 GLU A N 1
ATOM 2177 C CA . GLU A 1 277 ? -8.650 22.673 10.193 1.00 84.38 277 GLU A CA 1
ATOM 2178 C C . GLU A 1 277 ? -7.200 22.303 9.867 1.00 84.38 277 GLU A C 1
ATOM 2180 O O . GLU A 1 277 ? -6.847 21.134 9.678 1.00 84.38 277 GLU A O 1
ATOM 2185 N N . SER A 1 278 ? -6.347 23.324 9.804 1.00 81.62 278 SER A N 1
ATOM 2186 C CA . SER A 1 278 ? -4.918 23.125 9.587 1.00 81.62 278 SER A CA 1
ATOM 2187 C C . SER A 1 278 ? -4.166 23.040 10.913 1.00 81.62 278 SER A C 1
ATOM 2189 O O . SER A 1 278 ? -4.535 23.689 11.891 1.00 81.62 278 SER A O 1
ATOM 2191 N N . VAL A 1 279 ? -3.100 22.245 10.938 1.00 82.56 279 VAL A N 1
ATOM 2192 C CA . VAL A 1 279 ? -2.199 22.124 12.085 1.00 82.56 279 VAL A CA 1
ATOM 2193 C C . VAL A 1 279 ? -0.798 22.512 11.646 1.00 82.56 279 VAL A C 1
ATOM 2195 O O . VAL A 1 279 ? -0.242 21.900 10.730 1.00 82.56 279 VAL A O 1
ATOM 2198 N N . ASP A 1 280 ? -0.238 23.511 12.320 1.00 78.75 280 ASP A N 1
ATOM 2199 C CA . ASP A 1 280 ? 1.138 23.947 12.127 1.00 78.75 280 ASP A CA 1
ATOM 2200 C C . ASP A 1 280 ? 2.086 23.084 12.940 1.00 78.75 280 ASP A C 1
ATOM 2202 O O . ASP A 1 280 ? 1.923 22.897 14.148 1.00 78.75 280 ASP A O 1
ATOM 2206 N N . ILE A 1 281 ? 3.098 22.550 12.265 1.00 74.81 281 ILE A N 1
ATOM 2207 C CA . ILE A 1 281 ? 4.066 21.667 12.895 1.00 74.81 281 ILE A CA 1
ATOM 2208 C C . ILE A 1 281 ? 5.459 22.159 12.583 1.00 74.81 281 ILE A C 1
ATOM 2210 O O . ILE A 1 281 ? 5.867 22.228 11.425 1.00 74.81 281 ILE A O 1
ATOM 2214 N N . ILE A 1 282 ? 6.216 22.437 13.637 1.00 68.00 282 ILE A N 1
ATOM 2215 C CA . ILE A 1 282 ? 7.622 22.787 13.515 1.00 68.00 282 ILE A CA 1
ATOM 2216 C C . ILE A 1 282 ? 8.419 21.493 13.532 1.00 68.00 282 ILE A C 1
ATOM 2218 O O . ILE A 1 282 ? 8.505 20.795 14.544 1.00 68.00 282 ILE A O 1
ATOM 2222 N N . LYS A 1 283 ? 9.030 21.171 12.397 1.00 68.81 283 LYS A N 1
ATOM 2223 C CA . LYS A 1 283 ? 9.898 20.008 12.270 1.00 68.81 283 LYS A CA 1
ATOM 2224 C C . LYS A 1 283 ? 11.331 20.439 12.020 1.00 68.81 283 LYS A C 1
ATOM 2226 O O . LYS A 1 283 ? 11.614 21.175 11.083 1.00 68.81 283 LYS A O 1
ATOM 2231 N N . GLN A 1 284 ? 12.258 19.869 12.782 1.00 64.00 284 GLN A N 1
ATOM 2232 C CA . GLN A 1 284 ? 13.670 19.919 12.423 1.00 64.00 284 GLN A CA 1
ATOM 2233 C C . GLN A 1 284 ? 13.946 18.961 11.264 1.00 64.00 284 GLN A C 1
ATOM 2235 O O . GLN A 1 284 ? 13.758 17.745 11.372 1.00 64.00 284 GLN A O 1
ATOM 2240 N N . MET A 1 285 ? 14.380 19.514 10.136 1.00 59.41 285 MET A N 1
ATOM 2241 C CA . MET A 1 285 ? 14.869 18.730 9.011 1.00 59.41 285 MET A CA 1
ATOM 2242 C C . MET A 1 285 ? 16.375 18.882 8.872 1.00 59.41 285 MET A C 1
ATOM 2244 O O . MET A 1 285 ? 16.912 19.985 8.953 1.00 59.41 285 MET A O 1
ATOM 2248 N N . PHE A 1 286 ? 17.033 17.762 8.588 1.00 56.81 286 PHE A N 1
ATOM 2249 C CA . PHE A 1 286 ? 18.404 17.755 8.107 1.00 56.81 286 PHE A CA 1
ATOM 2250 C C . PHE A 1 286 ? 18.372 18.000 6.606 1.00 56.81 286 PHE A C 1
ATOM 2252 O O . PHE A 1 286 ? 18.015 17.114 5.827 1.00 56.81 286 PHE A O 1
ATOM 2259 N N . ILE A 1 287 ? 18.707 19.221 6.204 1.00 57.19 287 ILE A N 1
ATOM 2260 C CA . ILE A 1 287 ? 18.863 19.562 4.797 1.00 57.19 287 ILE A CA 1
ATOM 2261 C C . ILE A 1 287 ? 20.332 19.362 4.457 1.00 57.19 287 ILE A C 1
ATOM 2263 O O . ILE A 1 287 ? 21.225 20.021 4.998 1.00 57.19 287 ILE A O 1
ATOM 2267 N N . ARG A 1 288 ? 20.572 18.395 3.572 1.00 50.34 288 ARG A N 1
ATOM 2268 C CA . ARG A 1 288 ? 21.894 18.139 3.018 1.00 50.34 288 ARG A CA 1
ATOM 2269 C C . ARG A 1 288 ? 22.135 19.177 1.931 1.00 50.34 288 ARG A C 1
ATOM 2271 O O . ARG A 1 288 ? 21.532 19.094 0.863 1.00 50.34 288 ARG A O 1
ATOM 2278 N N . ASN A 1 289 ? 22.985 20.161 2.213 1.00 55.12 289 ASN A N 1
ATOM 2279 C CA . ASN A 1 289 ? 23.475 21.024 1.154 1.00 55.12 289 ASN A CA 1
ATOM 2280 C C . ASN A 1 289 ? 24.602 20.272 0.460 1.00 55.12 289 ASN A C 1
ATOM 2282 O O . ASN A 1 289 ? 25.729 20.215 0.951 1.00 55.12 289 ASN A O 1
ATOM 2286 N N . ASN A 1 290 ? 24.257 19.642 -0.659 1.00 50.00 290 ASN A N 1
ATOM 2287 C CA . ASN A 1 290 ? 25.241 18.957 -1.469 1.00 50.00 290 ASN A CA 1
ATOM 2288 C C . ASN A 1 290 ? 26.307 19.978 -1.920 1.00 50.00 290 ASN A C 1
ATOM 2290 O O . ASN A 1 290 ? 27.481 19.712 -1.741 1.00 50.00 290 ASN A O 1
ATOM 2294 N N . ARG A 1 291 ? 25.975 21.194 -2.362 1.00 45.47 291 ARG A N 1
ATOM 2295 C CA . ARG A 1 291 ? 27.007 22.118 -2.874 1.00 45.47 291 ARG A CA 1
ATOM 2296 C C . ARG A 1 291 ? 28.145 22.427 -1.901 1.00 45.47 291 ARG A C 1
ATOM 2298 O O . ARG A 1 291 ? 29.293 22.408 -2.325 1.00 45.47 291 ARG A O 1
ATOM 2305 N N . ASP A 1 292 ? 27.829 22.593 -0.620 1.00 51.34 292 ASP A N 1
ATOM 2306 C CA . ASP A 1 292 ? 28.787 23.076 0.382 1.00 51.34 292 ASP A CA 1
ATOM 2307 C C . ASP A 1 292 ? 29.256 21.997 1.383 1.00 51.34 292 ASP A C 1
ATOM 2309 O O . ASP A 1 292 ? 29.951 22.294 2.354 1.00 51.34 292 ASP A O 1
ATOM 2313 N N . GLY A 1 293 ? 28.838 20.737 1.215 1.00 44.72 293 GLY A N 1
ATOM 2314 C CA . GLY A 1 293 ? 29.336 19.615 2.023 1.00 44.72 293 GLY A CA 1
ATOM 2315 C C . GLY A 1 293 ? 28.908 19.576 3.498 1.00 44.72 293 GLY A C 1
ATOM 2316 O O . GLY A 1 293 ? 29.369 18.697 4.224 1.00 44.72 293 GLY A O 1
ATOM 2317 N N . TYR A 1 294 ? 28.012 20.455 3.956 1.00 50.34 294 TYR A N 1
ATOM 2318 C CA . TYR A 1 294 ? 27.503 20.452 5.334 1.00 50.34 294 TYR A CA 1
ATOM 2319 C C . TYR A 1 294 ? 26.020 20.047 5.430 1.00 50.34 294 TYR A C 1
ATOM 2321 O O . TYR A 1 294 ? 25.223 20.192 4.497 1.00 50.34 294 TYR A O 1
ATOM 2329 N N . VAL A 1 295 ? 25.628 19.562 6.611 1.00 47.03 295 VAL A N 1
ATOM 2330 C CA . VAL A 1 295 ? 24.231 19.297 6.983 1.00 47.03 295 VAL A CA 1
ATOM 2331 C C . VAL A 1 295 ? 23.747 20.446 7.863 1.00 47.03 295 VAL A C 1
ATOM 2333 O 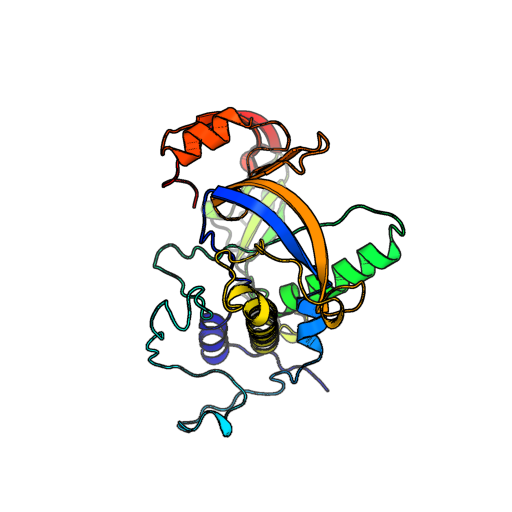O . VAL A 1 295 ? 24.303 20.672 8.935 1.00 47.03 295 VAL A O 1
ATOM 2336 N N . LYS A 1 296 ? 22.717 21.175 7.420 1.00 53.72 296 LYS A N 1
ATOM 2337 C CA . LYS A 1 296 ? 22.045 22.195 8.239 1.00 53.72 296 LYS A CA 1
ATOM 2338 C C . LYS A 1 296 ? 20.780 21.610 8.853 1.00 53.72 296 LYS A C 1
ATOM 2340 O O . LYS A 1 296 ? 20.003 20.947 8.165 1.00 53.72 296 LYS A O 1
ATOM 2345 N N . THR A 1 297 ? 20.562 21.903 10.129 1.00 46.06 297 THR A N 1
ATOM 2346 C CA . THR A 1 297 ? 19.275 21.676 10.789 1.00 46.06 297 THR A CA 1
ATOM 2347 C C . THR A 1 297 ? 18.444 22.939 10.625 1.00 46.06 297 THR A C 1
ATOM 2349 O O . THR A 1 297 ? 18.836 24.000 11.105 1.00 46.06 297 THR A O 1
ATOM 2352 N N . LEU A 1 298 ? 17.317 22.840 9.928 1.00 52.38 298 LEU A N 1
ATOM 2353 C CA . LEU A 1 298 ? 16.373 23.944 9.748 1.00 52.38 298 LEU A CA 1
ATOM 2354 C C . LEU A 1 298 ? 15.040 23.575 10.397 1.00 52.38 298 LEU A C 1
ATOM 2356 O O . LEU A 1 298 ? 14.584 22.435 10.271 1.00 52.38 298 LEU A O 1
ATOM 2360 N N . GLY A 1 299 ? 14.432 24.535 11.094 1.00 55.41 299 GLY A N 1
ATOM 2361 C CA . GLY A 1 299 ? 13.029 24.452 11.481 1.00 55.41 299 GLY A CA 1
ATOM 2362 C C . GLY A 1 299 ? 12.177 24.707 10.245 1.00 55.41 299 GLY A C 1
ATOM 2363 O O . GLY A 1 299 ? 12.227 25.796 9.685 1.00 55.41 299 GLY A O 1
ATOM 2364 N N . LEU A 1 300 ? 11.459 23.687 9.789 1.00 55.31 300 LEU A N 1
ATOM 2365 C CA . LEU A 1 300 ? 10.462 23.808 8.738 1.00 55.31 300 LEU A CA 1
ATOM 2366 C C . LEU A 1 300 ? 9.088 23.854 9.398 1.00 55.31 300 LEU A C 1
ATOM 2368 O O . LEU A 1 300 ? 8.722 22.918 10.112 1.00 55.31 300 LEU A O 1
ATOM 2372 N N . GLU A 1 301 ? 8.342 24.918 9.133 1.00 55.12 301 GLU A N 1
ATOM 2373 C CA . GLU A 1 301 ? 6.914 24.970 9.422 1.00 55.12 301 GLU A CA 1
ATOM 2374 C C . GLU A 1 301 ? 6.173 24.186 8.342 1.00 55.12 301 GLU A C 1
ATOM 2376 O O . GLU A 1 301 ? 6.285 24.459 7.146 1.00 55.12 301 GLU A O 1
ATOM 2381 N N . VAL A 1 302 ? 5.463 23.150 8.770 1.00 62.66 302 VAL A N 1
ATOM 2382 C CA . VAL A 1 302 ? 4.643 22.314 7.904 1.00 62.66 302 VAL A CA 1
ATOM 2383 C C . VAL A 1 302 ? 3.190 22.571 8.261 1.00 62.66 302 VAL A C 1
ATOM 2385 O O . VAL A 1 302 ? 2.737 22.153 9.325 1.00 62.66 302 VAL A O 1
ATOM 2388 N N . LEU A 1 303 ? 2.467 23.215 7.347 1.00 60.75 303 LEU A N 1
ATOM 2389 C CA . LEU A 1 303 ? 1.017 23.339 7.419 1.00 60.75 303 LEU A CA 1
ATOM 2390 C C . LEU A 1 303 ? 0.390 22.018 6.962 1.00 60.75 303 LEU A C 1
ATOM 2392 O O . LEU A 1 303 ? 0.421 21.675 5.777 1.00 60.75 303 LEU A O 1
ATOM 2396 N N . MET A 1 304 ? -0.171 21.256 7.896 1.00 65.06 304 MET A N 1
ATOM 2397 C CA . MET A 1 304 ? -0.926 20.047 7.579 1.00 65.06 304 MET A CA 1
ATOM 2398 C C . MET A 1 304 ? -2.409 20.375 7.477 1.00 65.06 304 MET A C 1
ATOM 2400 O O . MET A 1 304 ? -3.001 20.832 8.445 1.00 65.06 304 MET A O 1
ATOM 2404 N N . ASN A 1 305 ? -3.018 20.100 6.325 1.00 61.25 305 ASN A N 1
ATOM 2405 C CA . ASN A 1 305 ? -4.464 20.187 6.125 1.00 61.25 305 ASN A CA 1
ATOM 2406 C C . ASN A 1 305 ? -4.955 18.985 5.297 1.00 61.25 305 ASN A C 1
ATOM 2408 O O . ASN A 1 305 ? -4.145 18.218 4.767 1.00 61.25 305 ASN A O 1
ATOM 2412 N N . GLN A 1 306 ? -6.273 18.798 5.183 1.00 58.53 306 GLN A N 1
ATOM 2413 C CA . GLN A 1 306 ? -6.840 17.665 4.434 1.00 58.53 306 GLN A CA 1
ATOM 2414 C C . GLN A 1 306 ? -6.479 17.664 2.931 1.00 58.53 306 GLN A C 1
ATOM 2416 O O . GLN A 1 306 ? -6.527 16.605 2.309 1.00 58.53 306 GLN A O 1
ATOM 2421 N N . LEU A 1 307 ? -6.086 18.808 2.354 1.00 44.16 307 LEU A N 1
ATOM 2422 C CA . LEU A 1 307 ? -5.917 19.016 0.907 1.00 44.16 307 LEU A CA 1
ATOM 2423 C C . LEU A 1 307 ? -4.446 19.016 0.417 1.00 44.16 307 LEU A C 1
ATOM 2425 O O . LEU A 1 307 ? -4.181 18.582 -0.698 1.00 44.16 307 LEU A O 1
ATOM 2429 N N . ASN A 1 308 ? -3.473 19.434 1.233 1.00 37.03 308 ASN A N 1
ATOM 2430 C CA . ASN A 1 308 ? -2.088 19.763 0.836 1.00 37.03 308 ASN A CA 1
ATOM 2431 C C . ASN A 1 308 ? -1.059 18.724 1.281 1.00 37.03 308 ASN A C 1
ATOM 2433 O O . ASN A 1 308 ? 0.075 19.029 1.643 1.00 37.03 308 ASN A O 1
ATOM 2437 N N . LEU A 1 309 ? -1.462 17.466 1.295 1.00 42.84 309 LEU A N 1
ATOM 2438 C CA . LEU A 1 309 ? -0.689 16.405 1.916 1.00 42.84 309 LEU A CA 1
ATOM 2439 C C . LEU A 1 309 ? -0.488 15.243 0.934 1.00 42.84 309 LEU A C 1
ATOM 2441 O O . LEU A 1 309 ? -0.645 14.074 1.305 1.00 42.84 309 LEU A O 1
ATOM 2445 N N . ILE A 1 310 ? -0.137 15.631 -0.295 1.00 30.19 310 ILE A N 1
ATOM 2446 C CA . ILE A 1 310 ? 0.294 14.814 -1.437 1.00 30.19 310 ILE A CA 1
ATOM 2447 C C . ILE A 1 310 ? 1.758 14.398 -1.237 1.00 30.19 310 ILE A C 1
ATOM 2449 O O . ILE A 1 310 ? 2.584 15.274 -0.898 1.00 30.19 310 ILE A O 1
#

InterPro domains:
  IPR004868 DNA-directed DNA polymerase, family B, mitochondria/virus [PF03175] (3-94)
  IPR004868 DNA-directed DNA polymerase, family B, mitochondria/virus [PF03175] (101-199)
  IPR023211 DNA polymerase, palm domain superfamily [G3DSA:3.90.1600.10] (1-59)
  IPR023211 DNA polymerase, palm domain superfamily [G3DSA:3.90.1600.10] (159-270)
  IPR043502 DNA/RNA polymerase superfamily [SSF56672] (3-277)

Foldseek 3Di:
DDFDFDDDPVQVQLLQLQAAADDWFLDFKDAFWFFKDWFLLLLLLLPDDADGDDDDDDPDPPCVVDDFDDDDDDDDDDCLQPVDDLGDDADPVRDGDHDDDDDDDDPHPPVSVVSCCSVVVLVLLQDDPDQKDKDKDFPVCCPPPVQPFDPVQFQADDPTITIGIGRPPDPPPCVPRPRHHSRRSSSSNSSSSVLLQVVQPDPPFSTRRIGNDDDDPVQEDNDHRRMHRPAGFNMKGDLTVQQIWGDRPPPDIAGGDPPQDRPFDDPVCSVCQSVQHKDWTFDFDFDQRRHYRDTDTDTDTDTDGSPPDD